Protein AF-T1B070-F1 (afdb_monomer_lite)

Sequence (199 aa):
AWLVRNHLGFSLTAQKQDISDPEVINTFARHVGDQAHLDYLYVLTCADVRATNPKLWNSWKASLFHDFYHRVRRALRRGLESPIDPEQLVSETREAARKLMLARGISSESIERVWRRFSDSYFLQHSPEEAAWHMRLLTDRDPSSDEPLVALDPRSVHGTTAVLIFTRVLQHGFGRTTAVLDQLGLNVVDARITPTGDG

Organism: NCBI:txid410659

InterPro domains:
  IPR010043 Bifunctional uridylyltransferase/uridylyl-removing enzyme [MF_00277] (1-199)
  IPR010043 Bifunctional uridylyltransferase/uridylyl-removing enzyme [PTHR47320] (1-199)
  IPR060737 Uridylyltransferase GlnD, helical domain [PF27446] (85-136)

Secondary structure (DSSP, 8-state):
-HHHHHTTHHHHHHHHS-TT-HHHHHHHHHHH-SHHHHHHHHHHHHHHHHHH-TTT--HHHHHHHHHHHHHHHHHHHH-TTS---HHHHHHHHHHHHHHHHHTTT--HHHHHHHHTTS-HHHHHHS-HHHHHHHHHHHHSS-TT--SPEEEEETT-GGG--EEEEE-S--TTHHHHHHHHHHHTT-----------TT-

Radius of gyration: 18.94 Å; chains: 1; bounding box: 44×38×50 Å

Structure (mmCIF, N/CA/C/O backbone):
data_AF-T1B070-F1
#
_entry.id   AF-T1B070-F1
#
loop_
_atom_site.group_PDB
_atom_site.id
_atom_site.type_symbol
_atom_site.label_atom_id
_atom_site.label_alt_id
_atom_site.label_comp_id
_atom_site.label_asym_id
_atom_site.label_entity_id
_atom_site.label_seq_id
_atom_site.pdbx_PDB_ins_code
_atom_site.Cartn_x
_atom_site.Cartn_y
_atom_site.Cartn_z
_atom_site.occupancy
_atom_site.B_iso_or_equiv
_atom_site.auth_seq_id
_atom_site.auth_comp_id
_atom_site.auth_asym_id
_atom_site.auth_atom_id
_atom_site.pdbx_PDB_model_num
ATOM 1 N N . ALA A 1 1 ? -16.944 3.055 28.159 1.00 83.12 1 ALA A N 1
ATOM 2 C CA . ALA A 1 1 ? -16.167 4.307 27.991 1.00 83.12 1 ALA A CA 1
ATOM 3 C C . ALA A 1 1 ? -15.014 4.183 26.985 1.00 83.12 1 ALA A C 1
ATOM 5 O O . ALA A 1 1 ? -14.774 5.141 26.263 1.00 83.12 1 ALA A O 1
ATOM 6 N N . TRP A 1 2 ? -14.314 3.039 26.905 1.00 95.31 2 TRP A N 1
ATOM 7 C CA . TRP A 1 2 ? -13.145 2.860 26.026 1.00 95.31 2 TRP A CA 1
ATOM 8 C C . TRP A 1 2 ? -13.435 3.134 24.540 1.00 95.31 2 TRP A C 1
ATOM 10 O O . TRP A 1 2 ? -12.730 3.921 23.921 1.00 95.31 2 TRP A O 1
ATOM 20 N N . LEU A 1 3 ? -14.519 2.571 23.993 1.00 93.31 3 LEU A N 1
ATOM 21 C CA . LEU A 1 3 ? -14.849 2.714 22.570 1.00 93.31 3 LEU A CA 1
ATOM 22 C C . LEU A 1 3 ? -15.046 4.179 22.145 1.00 93.31 3 LEU A C 1
ATOM 24 O O . LEU A 1 3 ? -14.470 4.616 21.158 1.00 93.31 3 LEU A O 1
ATOM 28 N N . VAL A 1 4 ? -15.784 4.963 22.937 1.00 93.44 4 VAL A N 1
ATOM 29 C CA . VAL A 1 4 ? -15.991 6.400 22.685 1.00 93.44 4 VAL A CA 1
ATOM 30 C C . VAL A 1 4 ? -14.675 7.171 22.762 1.00 93.44 4 VAL A C 1
ATOM 32 O O . VAL A 1 4 ? -14.447 8.073 21.969 1.00 93.44 4 VAL A O 1
ATOM 35 N N . ARG A 1 5 ? -13.768 6.817 23.677 1.00 94.06 5 ARG A N 1
ATOM 36 C CA . ARG A 1 5 ? -12.460 7.480 23.765 1.00 94.06 5 ARG A CA 1
ATOM 37 C C . ARG A 1 5 ? -11.597 7.225 22.525 1.00 94.06 5 ARG A C 1
ATOM 39 O O . ARG A 1 5 ? -10.882 8.125 22.104 1.00 94.06 5 ARG A O 1
ATOM 46 N N . ASN A 1 6 ? -11.689 6.030 21.944 1.00 94.88 6 ASN A N 1
ATOM 47 C CA . ASN A 1 6 ? -10.814 5.585 20.857 1.00 94.88 6 ASN A CA 1
ATOM 48 C C . ASN A 1 6 ? -11.485 5.581 19.472 1.00 94.88 6 ASN A C 1
ATOM 50 O O . ASN A 1 6 ? -10.871 5.123 18.514 1.00 94.88 6 ASN A O 1
ATOM 54 N N . HIS A 1 7 ? -12.712 6.099 19.333 1.00 93.38 7 HIS A N 1
ATOM 55 C CA . HIS A 1 7 ? -13.516 5.985 18.102 1.00 93.38 7 HIS A CA 1
ATOM 56 C C . HIS A 1 7 ? -12.854 6.566 16.837 1.00 93.38 7 HIS A C 1
ATOM 58 O O . HIS A 1 7 ? -13.158 6.115 15.735 1.00 93.38 7 HIS A O 1
ATOM 64 N N . LEU A 1 8 ? -11.928 7.522 16.985 1.00 94.31 8 LEU A N 1
ATOM 65 C CA . LEU A 1 8 ? -11.140 8.079 15.876 1.00 94.31 8 LEU A CA 1
ATOM 66 C C . LEU A 1 8 ? -9.822 7.340 15.623 1.00 94.31 8 LEU A C 1
ATOM 68 O O . LEU A 1 8 ? -9.211 7.535 14.578 1.00 94.31 8 LEU A O 1
ATOM 72 N N . GLY A 1 9 ? -9.360 6.512 16.562 1.00 95.81 9 GLY A N 1
ATOM 73 C CA . GLY A 1 9 ? -8.052 5.864 16.482 1.00 95.81 9 GLY A CA 1
ATOM 74 C C . GLY A 1 9 ? -7.919 5.016 15.222 1.00 95.81 9 GLY A C 1
ATOM 75 O O . GLY A 1 9 ? -6.942 5.145 14.495 1.00 95.81 9 GLY A O 1
ATOM 76 N N . PHE A 1 10 ? -8.944 4.217 14.910 1.00 96.94 10 PHE A N 1
ATOM 77 C CA . PHE A 1 10 ? -8.929 3.356 13.729 1.00 96.94 10 PHE A CA 1
ATOM 78 C C . PHE A 1 10 ? -8.843 4.157 12.422 1.00 96.94 10 PHE A C 1
ATOM 80 O O . PHE A 1 10 ? -7.974 3.897 11.593 1.00 96.94 10 PHE A O 1
ATOM 87 N N . SER A 1 11 ? -9.719 5.152 12.235 1.00 94.50 11 SER A N 1
ATOM 88 C CA . SER A 1 11 ? -9.758 5.943 11.000 1.00 94.50 11 SER A CA 1
ATOM 89 C C . SER A 1 11 ? -8.513 6.810 10.824 1.00 94.50 11 SER A C 1
ATOM 91 O O . SER A 1 11 ? -8.009 6.913 9.706 1.00 94.50 11 SER A O 1
ATOM 93 N N . LEU A 1 12 ? -7.997 7.401 11.908 1.00 94.88 12 LEU A N 1
ATOM 94 C CA . LEU A 1 12 ? -6.781 8.210 11.882 1.00 94.88 12 LEU A CA 1
ATOM 95 C C . LEU A 1 12 ? -5.555 7.368 11.543 1.00 94.88 12 LEU A C 1
ATOM 97 O O . LEU A 1 12 ? -4.793 7.769 10.667 1.00 94.88 12 LEU A O 1
ATOM 101 N N . THR A 1 13 ? -5.374 6.211 12.185 1.00 96.81 13 THR A N 1
ATOM 102 C CA . THR A 1 13 ? -4.244 5.324 11.879 1.00 96.81 13 THR A CA 1
ATOM 103 C C . THR A 1 13 ? -4.326 4.821 10.444 1.00 96.81 13 THR A C 1
ATOM 105 O O . THR A 1 13 ? -3.357 4.970 9.707 1.00 96.81 13 THR A O 1
ATOM 108 N N . ALA A 1 14 ? -5.491 4.326 10.009 1.00 94.62 14 ALA A N 1
ATOM 109 C CA . ALA A 1 14 ? -5.650 3.785 8.662 1.00 94.62 14 ALA A CA 1
ATOM 110 C C . ALA A 1 14 ? -5.365 4.811 7.551 1.00 94.62 14 ALA A C 1
ATOM 112 O O . ALA A 1 14 ? -4.887 4.438 6.489 1.00 94.62 14 ALA A O 1
ATOM 113 N N . GLN A 1 15 ? -5.676 6.093 7.777 1.00 91.88 15 GLN A N 1
ATOM 114 C CA . GLN A 1 15 ? -5.548 7.141 6.755 1.00 91.88 15 GLN A CA 1
ATOM 115 C C . GLN A 1 15 ? -4.236 7.925 6.813 1.00 91.88 15 GLN A C 1
ATOM 117 O O . GLN A 1 15 ? -3.858 8.527 5.812 1.00 91.88 15 GLN A O 1
ATOM 122 N N . LYS A 1 16 ? -3.584 8.004 7.978 1.00 92.94 16 LYS A N 1
ATOM 123 C CA . LYS A 1 16 ? -2.408 8.870 8.180 1.00 92.94 16 LYS A CA 1
ATOM 124 C C . LYS A 1 16 ? -1.100 8.114 8.377 1.00 92.94 16 LYS A C 1
ATOM 126 O O . LYS A 1 16 ? -0.060 8.760 8.453 1.00 92.94 16 LYS A O 1
ATOM 131 N N . GLN A 1 17 ? -1.142 6.793 8.511 1.00 93.88 17 GLN A N 1
ATOM 132 C CA . GLN A 1 17 ? 0.043 5.962 8.706 1.00 93.88 17 GLN A CA 1
ATOM 133 C C . GLN A 1 17 ? 0.131 4.895 7.620 1.00 93.88 17 GLN A C 1
ATOM 135 O O . GLN A 1 17 ? -0.867 4.552 6.985 1.00 93.88 17 GLN A O 1
ATOM 140 N N . ASP A 1 18 ? 1.332 4.358 7.418 1.00 90.88 18 ASP A N 1
ATOM 141 C CA . ASP A 1 18 ? 1.527 3.244 6.502 1.00 90.88 18 ASP A CA 1
ATOM 142 C C . ASP A 1 18 ? 0.987 1.957 7.137 1.00 90.88 18 ASP A C 1
ATOM 144 O O . ASP A 1 18 ? 1.639 1.322 7.962 1.00 90.88 18 ASP A O 1
ATOM 148 N N . ILE A 1 19 ? -0.218 1.546 6.739 1.00 92.62 19 ILE A N 1
ATOM 149 C CA . ILE A 1 19 ? -0.841 0.303 7.220 1.00 92.62 19 ILE A CA 1
ATOM 150 C C . ILE A 1 19 ? -0.127 -0.962 6.729 1.00 92.62 19 ILE A C 1
ATOM 152 O O . ILE A 1 19 ? -0.565 -2.073 7.039 1.00 92.62 19 ILE A O 1
ATOM 156 N N . SER A 1 20 ? 0.933 -0.813 5.932 1.00 89.44 20 SER A N 1
ATOM 157 C CA . SER A 1 20 ? 1.822 -1.905 5.563 1.00 89.44 20 SER A CA 1
ATOM 158 C C . SER A 1 20 ? 3.000 -2.112 6.498 1.00 89.44 20 SER A C 1
ATOM 160 O O . SER A 1 20 ? 3.543 -3.216 6.531 1.00 89.44 20 SER A O 1
ATOM 162 N N . ASP A 1 21 ? 3.302 -1.117 7.327 1.00 91.75 21 ASP A N 1
ATOM 163 C CA . ASP A 1 21 ? 4.361 -1.187 8.317 1.00 91.75 21 ASP A CA 1
ATOM 164 C C . ASP A 1 21 ? 3.971 -2.135 9.473 1.00 91.75 21 ASP A C 1
ATOM 166 O O . ASP A 1 21 ? 2.982 -1.894 10.186 1.00 91.75 21 ASP A O 1
ATOM 170 N N . PRO A 1 22 ? 4.740 -3.220 9.700 1.00 92.25 22 PRO A N 1
ATOM 171 C CA . PRO A 1 22 ? 4.552 -4.108 10.841 1.00 92.25 22 PRO A CA 1
ATOM 172 C C . PRO A 1 22 ? 4.522 -3.376 12.188 1.00 92.25 22 PRO A C 1
ATOM 174 O O . PRO A 1 22 ? 3.769 -3.777 13.078 1.00 92.25 22 PRO A O 1
ATOM 177 N N . GLU A 1 23 ? 5.299 -2.306 12.362 1.00 93.19 23 GLU A N 1
ATOM 178 C CA . GLU A 1 23 ? 5.349 -1.531 13.602 1.00 93.19 23 GLU A CA 1
ATOM 179 C C . GLU A 1 23 ? 4.040 -0.776 13.855 1.00 93.19 23 GLU A C 1
ATOM 181 O O . GLU A 1 23 ? 3.511 -0.830 14.971 1.00 93.19 23 GLU A O 1
ATOM 186 N N . VAL A 1 24 ? 3.469 -0.147 12.823 1.00 95.62 24 VAL A N 1
ATOM 187 C CA . VAL A 1 24 ? 2.152 0.512 12.887 1.00 95.62 24 VAL A CA 1
ATOM 188 C C . VAL A 1 24 ? 1.075 -0.497 13.280 1.00 95.62 24 VAL A C 1
ATOM 190 O O . VAL A 1 24 ? 0.295 -0.257 14.208 1.00 95.62 24 VAL A O 1
ATOM 193 N N . ILE A 1 25 ? 1.066 -1.663 12.626 1.00 96.19 25 ILE A N 1
ATOM 194 C CA . ILE A 1 25 ? 0.099 -2.735 12.894 1.00 96.19 25 ILE A CA 1
ATOM 195 C C . ILE A 1 25 ? 0.243 -3.245 14.332 1.00 96.19 25 ILE A C 1
ATOM 197 O O . ILE A 1 25 ? -0.754 -3.349 15.048 1.00 96.19 25 ILE A O 1
ATOM 201 N N . ASN A 1 26 ? 1.467 -3.544 14.774 1.00 94.88 26 ASN A N 1
ATOM 202 C CA . ASN A 1 26 ? 1.737 -4.058 16.118 1.00 94.88 26 ASN A CA 1
ATOM 203 C C . ASN A 1 26 ? 1.388 -3.020 17.194 1.00 94.88 26 ASN A C 1
ATOM 205 O O . ASN A 1 26 ? 0.788 -3.362 18.212 1.00 94.88 26 ASN A O 1
ATOM 209 N N . THR A 1 27 ? 1.719 -1.747 16.973 1.00 95.94 27 THR A N 1
ATOM 210 C CA . THR A 1 27 ? 1.405 -0.651 17.901 1.00 95.94 27 THR A CA 1
ATOM 211 C C . THR A 1 27 ? -0.100 -0.485 18.058 1.00 95.94 27 THR A C 1
ATOM 213 O O . THR A 1 27 ? -0.600 -0.408 19.182 1.00 95.94 27 THR A O 1
ATOM 216 N N . PHE A 1 28 ? -0.841 -0.507 16.950 1.00 97.44 28 PHE A N 1
ATOM 217 C CA . PHE A 1 28 ? -2.295 -0.441 16.998 1.00 97.44 28 PHE A CA 1
ATOM 218 C C . PHE A 1 28 ? -2.907 -1.695 17.637 1.00 97.44 28 PHE A C 1
ATOM 220 O O . PHE A 1 28 ? -3.807 -1.580 18.465 1.00 97.44 28 PHE A O 1
ATOM 227 N N . ALA A 1 29 ? -2.385 -2.888 17.334 1.00 96.56 29 ALA A N 1
ATOM 228 C CA . ALA A 1 29 ? -2.823 -4.132 17.967 1.00 96.56 29 ALA A CA 1
ATOM 229 C C . ALA A 1 29 ? -2.648 -4.085 19.493 1.00 96.56 29 ALA A C 1
ATOM 231 O O . ALA A 1 29 ? -3.582 -4.418 20.217 1.00 96.56 29 ALA A O 1
ATOM 232 N N . ARG A 1 30 ? -1.502 -3.598 19.996 1.00 95.50 30 ARG A N 1
ATOM 233 C CA . ARG A 1 30 ? -1.276 -3.400 21.441 1.00 95.50 30 ARG A CA 1
ATOM 234 C C . ARG A 1 30 ? -2.225 -2.367 22.040 1.00 95.50 30 ARG A C 1
ATOM 236 O O . ARG A 1 30 ? -2.711 -2.565 23.147 1.00 95.50 30 ARG A O 1
ATOM 243 N N . HIS A 1 31 ? -2.488 -1.276 21.321 1.00 95.81 31 HIS A N 1
ATOM 244 C CA . HIS A 1 31 ? -3.414 -0.238 21.771 1.00 95.81 31 HIS A CA 1
ATOM 245 C C . HIS A 1 31 ? -4.845 -0.771 21.932 1.00 95.81 31 HIS A C 1
ATOM 247 O O . HIS A 1 31 ? -5.516 -0.447 22.911 1.00 95.81 31 HIS A O 1
ATOM 253 N N . VAL A 1 32 ? -5.303 -1.589 20.981 1.00 96.50 32 VAL A N 1
ATOM 254 C CA . VAL A 1 32 ? -6.647 -2.182 20.985 1.00 96.50 32 VAL A CA 1
ATOM 255 C C . VAL A 1 32 ? -6.753 -3.373 21.943 1.00 96.50 32 VAL A C 1
ATOM 257 O O . VAL A 1 32 ? -7.803 -3.585 22.544 1.00 96.50 32 VAL A O 1
ATOM 260 N N . GLY A 1 33 ? -5.670 -4.128 22.126 1.00 94.94 33 GLY A N 1
ATOM 261 C CA . GLY A 1 33 ? -5.539 -5.197 23.116 1.00 94.94 33 GLY A CA 1
ATOM 262 C C . GLY A 1 33 ? -6.162 -6.530 22.696 1.00 94.94 33 GLY A C 1
ATOM 263 O O . GLY A 1 33 ? -5.504 -7.563 22.790 1.00 94.94 33 GLY A O 1
ATOM 264 N N . ASP A 1 34 ? -7.404 -6.528 22.207 1.00 95.38 34 ASP A N 1
ATOM 265 C CA . ASP A 1 34 ? -8.126 -7.755 21.852 1.00 95.38 34 ASP A CA 1
ATOM 266 C C . ASP A 1 34 ? -9.021 -7.620 20.610 1.00 95.38 34 ASP A C 1
ATOM 268 O O . ASP A 1 34 ? -9.273 -6.533 20.083 1.00 95.38 34 ASP A O 1
ATOM 272 N N . GLN A 1 35 ? -9.493 -8.767 20.110 1.00 96.69 35 GLN A N 1
ATOM 273 C CA . GLN A 1 35 ? -10.300 -8.814 18.892 1.00 96.69 35 GLN A CA 1
ATOM 274 C C . GLN A 1 35 ? -11.674 -8.150 19.072 1.00 96.69 35 GLN A C 1
ATOM 276 O O . GLN A 1 35 ? -12.169 -7.547 18.125 1.00 96.69 35 GLN A O 1
ATOM 281 N N . ALA A 1 36 ? -12.281 -8.203 20.261 1.00 97.38 36 ALA A N 1
ATOM 282 C CA . ALA A 1 36 ? -13.602 -7.615 20.477 1.00 97.38 36 ALA A CA 1
ATOM 283 C C . ALA A 1 36 ? -13.547 -6.084 20.369 1.00 97.38 36 ALA A C 1
ATOM 285 O O . ALA A 1 36 ? -14.383 -5.474 19.701 1.00 97.38 36 ALA A O 1
ATOM 286 N N . HIS A 1 37 ? -12.526 -5.456 20.957 1.00 97.62 37 HIS A N 1
ATOM 287 C CA . HIS A 1 37 ? -12.291 -4.022 20.803 1.00 97.62 37 HIS A CA 1
ATOM 288 C C . HIS A 1 37 ? -12.000 -3.630 19.348 1.00 97.62 37 HIS A C 1
ATOM 290 O O . HIS A 1 37 ? -12.494 -2.593 18.895 1.00 97.62 37 HIS A O 1
ATOM 296 N N . LEU A 1 38 ? -11.254 -4.455 18.603 1.00 98.19 38 LEU A N 1
ATOM 297 C CA . LEU A 1 38 ? -10.993 -4.229 17.178 1.00 98.19 38 LEU A CA 1
ATOM 298 C C . LEU A 1 38 ? -12.285 -4.280 16.354 1.00 98.19 38 LEU A C 1
ATOM 300 O O . LEU A 1 38 ? -12.537 -3.375 15.557 1.00 98.19 38 LEU A O 1
ATOM 304 N N . ASP A 1 39 ? -13.103 -5.313 16.565 1.00 98.12 39 ASP A N 1
ATOM 305 C CA . ASP A 1 39 ? -14.372 -5.523 15.865 1.00 98.12 39 ASP A CA 1
ATOM 306 C C . ASP A 1 39 ? -15.323 -4.339 16.112 1.00 98.12 39 ASP A C 1
ATOM 308 O O . ASP A 1 39 ? -15.901 -3.788 15.170 1.00 98.12 39 ASP A O 1
ATOM 312 N N . TYR A 1 40 ? -15.428 -3.875 17.364 1.00 97.69 40 TYR A N 1
ATOM 313 C CA . TYR A 1 40 ? -16.255 -2.718 17.706 1.00 97.69 40 TYR A CA 1
ATOM 314 C C . TYR A 1 40 ? -15.742 -1.408 17.113 1.00 97.69 40 TYR A C 1
ATOM 316 O O . TYR A 1 40 ? -16.553 -0.626 16.613 1.00 97.69 40 TYR A O 1
ATOM 324 N N . LEU A 1 41 ? -14.429 -1.152 17.139 1.00 97.38 41 LEU A N 1
ATOM 325 C CA . LEU A 1 41 ? -13.865 0.045 16.510 1.00 97.38 41 LEU A CA 1
ATOM 326 C C . LEU A 1 41 ? -14.121 0.053 15.008 1.00 97.38 41 LEU A C 1
ATOM 328 O O . LEU A 1 41 ? -14.583 1.060 14.482 1.00 97.38 41 LEU A O 1
ATOM 332 N N . TYR A 1 42 ? -13.886 -1.069 14.331 1.00 97.62 42 TYR A N 1
ATOM 333 C CA . TYR A 1 42 ? -14.078 -1.173 12.889 1.00 97.62 42 TYR A CA 1
ATOM 334 C C . TYR A 1 42 ? -15.530 -0.900 12.474 1.00 97.62 42 TYR A C 1
ATOM 336 O O . TYR A 1 42 ? -15.779 -0.082 11.583 1.00 97.62 42 TYR A O 1
ATOM 344 N N . VAL A 1 43 ? -16.501 -1.531 13.146 1.00 96.94 43 VAL A N 1
ATOM 345 C CA . VAL A 1 43 ? -17.927 -1.331 12.844 1.00 96.94 43 VAL A CA 1
ATOM 346 C C . VAL A 1 43 ? -18.363 0.098 13.165 1.00 96.94 43 VAL A C 1
ATOM 348 O O . VAL A 1 43 ? -19.041 0.720 12.344 1.00 96.94 43 VAL A O 1
ATOM 351 N N . LEU A 1 44 ? -17.944 0.645 14.313 1.00 96.31 44 LEU A N 1
ATOM 352 C CA . LEU A 1 44 ? -18.250 2.026 14.690 1.00 96.31 44 LEU A CA 1
ATOM 353 C C . LEU A 1 44 ? -17.684 3.019 13.674 1.00 96.31 44 LEU A C 1
ATOM 355 O O . LEU A 1 44 ? -18.406 3.905 13.230 1.00 96.31 44 LEU A O 1
ATOM 359 N N . THR A 1 45 ? -16.426 2.854 13.262 1.00 95.19 45 THR A N 1
ATOM 360 C CA . THR A 1 45 ? -15.792 3.709 12.253 1.00 95.19 45 THR A CA 1
ATOM 361 C C . THR A 1 45 ? -16.523 3.638 10.913 1.00 95.19 45 THR A C 1
ATOM 363 O O . THR A 1 45 ? -16.776 4.673 10.298 1.00 95.19 45 THR A O 1
ATOM 366 N N . CYS A 1 46 ? -16.911 2.442 10.458 1.00 94.50 46 CYS A N 1
ATOM 367 C CA . CYS A 1 46 ? -17.699 2.298 9.232 1.00 94.50 46 CYS A CA 1
ATOM 368 C C . CYS A 1 46 ? -19.054 3.013 9.335 1.00 94.50 46 CYS A C 1
ATOM 370 O O . CYS A 1 46 ? -19.473 3.674 8.384 1.00 94.50 46 CYS A O 1
ATOM 372 N N . ALA A 1 47 ? -19.743 2.888 10.472 1.00 94.06 47 ALA A N 1
ATOM 373 C CA . ALA A 1 47 ? -21.022 3.552 10.703 1.00 94.06 47 ALA A CA 1
ATOM 374 C C . ALA A 1 47 ? -20.872 5.082 10.741 1.00 94.06 47 ALA A C 1
ATOM 376 O O . ALA A 1 47 ? -21.621 5.781 10.063 1.00 94.06 47 ALA A O 1
ATOM 377 N N . ASP A 1 48 ? -19.874 5.589 11.466 1.00 93.19 48 ASP A N 1
ATOM 378 C CA . ASP A 1 48 ? -19.594 7.018 11.627 1.00 93.19 48 ASP A CA 1
ATOM 379 C C . ASP A 1 48 ? -19.256 7.698 10.292 1.00 93.19 48 ASP A C 1
ATOM 381 O O . ASP A 1 48 ? -19.890 8.683 9.908 1.00 93.19 48 ASP A O 1
ATOM 385 N N . VAL A 1 49 ? -18.339 7.124 9.505 1.00 91.00 49 VAL A N 1
ATOM 386 C CA . VAL A 1 49 ? -17.957 7.687 8.195 1.00 91.00 49 VAL A CA 1
ATOM 387 C C . VAL A 1 49 ? -19.136 7.686 7.216 1.00 91.00 49 VAL A C 1
ATOM 389 O O . VAL A 1 49 ? -19.296 8.628 6.439 1.00 91.00 49 VAL A O 1
ATOM 392 N N . ARG A 1 50 ? -19.993 6.657 7.255 1.00 90.12 50 ARG A N 1
ATOM 393 C CA . ARG A 1 50 ? -21.194 6.588 6.405 1.00 90.12 50 ARG A CA 1
ATOM 394 C C . ARG A 1 50 ? -22.280 7.571 6.840 1.00 90.12 50 ARG A C 1
ATOM 396 O O . ARG A 1 50 ? -22.983 8.092 5.977 1.00 90.12 50 ARG A O 1
ATOM 403 N N . ALA A 1 51 ? -22.426 7.809 8.142 1.00 90.06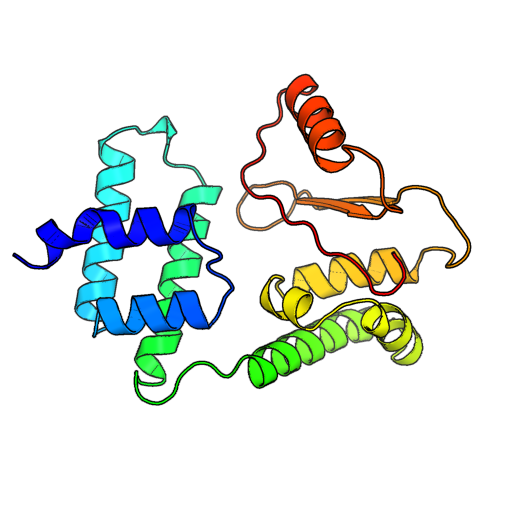 51 ALA A N 1
ATOM 404 C CA . ALA A 1 51 ? -23.445 8.695 8.699 1.00 90.06 51 ALA A CA 1
ATOM 405 C C . ALA A 1 51 ? -23.078 10.182 8.575 1.00 90.06 51 ALA A C 1
ATOM 407 O O . ALA A 1 51 ? -23.958 11.010 8.356 1.00 90.06 51 ALA A O 1
ATOM 408 N N . THR A 1 52 ? -21.795 10.529 8.695 1.00 88.12 52 THR A N 1
ATOM 409 C CA . THR A 1 52 ? -21.335 11.929 8.709 1.00 88.12 52 THR A CA 1
ATOM 410 C C . THR A 1 52 ? -21.282 12.559 7.320 1.00 88.12 52 THR A C 1
ATOM 412 O O . THR A 1 52 ? -21.669 13.715 7.155 1.00 88.12 52 THR A O 1
ATOM 415 N N . ASN A 1 53 ? -20.827 11.828 6.300 1.00 78.88 53 ASN A N 1
ATOM 416 C CA . ASN A 1 53 ? -20.852 12.309 4.921 1.00 78.88 53 ASN A CA 1
ATOM 417 C C . ASN A 1 53 ? -20.836 11.131 3.930 1.00 78.88 53 ASN A C 1
ATOM 419 O O . ASN A 1 53 ? -19.775 10.549 3.685 1.00 78.88 53 ASN A O 1
ATOM 423 N N . PRO A 1 54 ? -21.968 10.823 3.271 1.00 71.94 54 PRO A N 1
ATOM 424 C CA . PRO A 1 54 ? -22.059 9.719 2.318 1.00 71.94 54 PRO A CA 1
ATOM 425 C C . PRO A 1 54 ? -21.061 9.804 1.157 1.00 71.94 54 PRO A C 1
ATOM 427 O O . PRO A 1 54 ? -20.686 8.774 0.608 1.00 71.94 54 PRO A O 1
ATOM 430 N N . LYS A 1 55 ? -20.591 11.010 0.796 1.00 77.75 55 LYS A N 1
ATOM 431 C CA . LYS A 1 55 ? -19.575 11.200 -0.255 1.00 77.75 55 LYS A CA 1
ATOM 432 C C . LYS A 1 55 ? -18.169 10.800 0.195 1.00 77.75 55 LYS A C 1
ATOM 434 O O . LYS A 1 55 ? -17.305 10.581 -0.650 1.00 77.75 55 LYS A O 1
ATOM 439 N N . LEU A 1 56 ? -17.910 10.727 1.505 1.00 77.88 56 LEU A N 1
ATOM 440 C CA . LEU A 1 56 ? -16.618 10.272 2.020 1.00 77.88 56 LEU A CA 1
ATOM 441 C C . LEU A 1 56 ? -16.468 8.759 1.890 1.00 77.88 56 LEU A C 1
ATOM 443 O O . LEU A 1 56 ? -15.347 8.300 1.666 1.00 77.88 56 LEU A O 1
ATOM 447 N N . TRP A 1 57 ? -17.555 7.998 2.010 1.00 85.06 57 TRP A N 1
ATOM 448 C CA . TRP A 1 57 ? -17.523 6.547 1.871 1.00 85.06 57 TRP A CA 1
ATOM 449 C C . TRP A 1 57 ? -17.456 6.139 0.394 1.00 85.06 57 TRP A C 1
ATOM 451 O O . TRP A 1 57 ? -18.395 6.350 -0.368 1.00 85.06 57 TRP A O 1
ATOM 461 N N . ASN A 1 58 ? -16.343 5.530 -0.012 1.00 85.44 58 ASN A N 1
ATOM 462 C CA . ASN A 1 58 ? -16.134 4.997 -1.357 1.00 85.44 58 ASN A CA 1
ATOM 463 C C . ASN A 1 58 ? -15.444 3.624 -1.289 1.00 85.44 58 ASN A C 1
ATOM 465 O O . ASN A 1 58 ? -15.049 3.182 -0.207 1.00 85.44 58 ASN A O 1
ATOM 469 N N . SER A 1 59 ? -15.321 2.941 -2.432 1.00 84.25 59 SER A N 1
ATOM 470 C CA . SER A 1 59 ? -14.732 1.596 -2.499 1.00 84.25 59 SER A CA 1
ATOM 471 C C . SER A 1 59 ? -13.303 1.563 -1.955 1.00 84.25 59 SER A C 1
ATOM 473 O O . SER A 1 59 ? -12.969 0.667 -1.190 1.00 84.25 59 SER A O 1
ATOM 475 N N . TRP A 1 60 ? -12.504 2.593 -2.245 1.00 86.31 60 TRP A N 1
ATOM 476 C CA . TRP A 1 60 ? -11.149 2.720 -1.715 1.00 86.31 60 TRP A CA 1
ATOM 477 C C . TRP A 1 60 ? -11.119 2.802 -0.181 1.00 86.31 60 TRP A C 1
ATOM 479 O O . TRP A 1 60 ? -10.396 2.033 0.445 1.00 86.31 60 TRP A O 1
ATOM 489 N N . LYS A 1 61 ? -11.929 3.663 0.459 1.00 89.88 61 LYS A N 1
ATOM 490 C CA . LYS A 1 61 ? -11.965 3.755 1.935 1.00 89.88 61 LYS A CA 1
ATOM 491 C C . LYS A 1 61 ? -12.459 2.471 2.583 1.00 89.88 61 LYS A C 1
ATOM 493 O O . LYS A 1 61 ? -11.897 2.052 3.593 1.00 89.88 61 LYS A O 1
ATOM 498 N N . ALA A 1 62 ? -13.504 1.864 2.017 1.00 89.75 62 ALA A N 1
ATOM 499 C CA . ALA A 1 62 ? -14.034 0.597 2.513 1.00 89.75 62 ALA A CA 1
ATOM 500 C C . ALA A 1 62 ? -12.924 -0.455 2.593 1.00 89.75 62 ALA A C 1
ATOM 502 O O . ALA A 1 62 ? -12.796 -1.180 3.579 1.00 89.75 62 ALA A O 1
ATOM 503 N N . SER A 1 63 ? -12.080 -0.458 1.576 1.00 89.12 63 SER A N 1
ATOM 504 C CA . SER A 1 63 ? -10.971 -1.372 1.440 1.00 89.12 63 SER A CA 1
ATOM 505 C C . SER A 1 63 ? -9.759 -1.048 2.284 1.00 89.12 63 SER A C 1
ATOM 507 O O . SER A 1 63 ? -9.246 -1.940 2.943 1.00 89.12 63 SER A O 1
ATOM 509 N N . LEU A 1 64 ? -9.368 0.221 2.367 1.00 91.69 64 LEU A N 1
ATOM 510 C CA . LEU A 1 64 ? -8.336 0.673 3.293 1.00 91.69 64 LEU A CA 1
ATOM 511 C C . LEU A 1 64 ? -8.654 0.221 4.726 1.00 91.69 64 LEU A C 1
ATOM 513 O O . LEU A 1 64 ? -7.805 -0.324 5.429 1.00 91.69 64 LEU A O 1
ATOM 517 N N . PHE A 1 65 ? -9.906 0.410 5.153 1.00 95.19 65 PHE A N 1
ATOM 518 C CA . PHE A 1 65 ? -10.345 0.003 6.485 1.00 95.19 65 PHE A CA 1
ATOM 519 C C . PHE A 1 65 ? -10.403 -1.515 6.631 1.00 95.19 65 PHE A C 1
ATOM 521 O O . PHE A 1 65 ? -9.990 -2.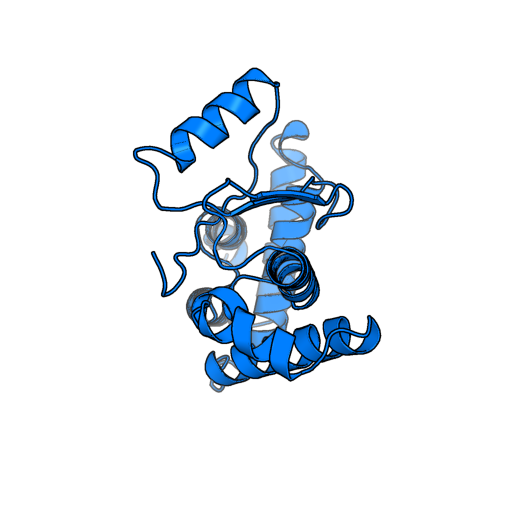042 7.659 1.00 95.19 65 PHE A O 1
ATOM 528 N N . HIS A 1 66 ? -10.911 -2.222 5.623 1.00 94.50 66 HIS A N 1
ATOM 529 C CA . HIS A 1 66 ? -10.949 -3.681 5.617 1.00 94.50 66 HIS A CA 1
ATOM 530 C C . HIS A 1 66 ? -9.540 -4.285 5.730 1.00 94.50 66 HIS A C 1
ATOM 532 O O . HIS A 1 66 ? -9.302 -5.151 6.574 1.00 94.50 66 HIS A O 1
ATOM 538 N N . ASP A 1 67 ? -8.588 -3.789 4.945 1.00 92.62 67 ASP A N 1
ATOM 539 C CA . ASP A 1 67 ? -7.212 -4.279 4.927 1.00 92.62 67 ASP A CA 1
ATOM 540 C C . ASP A 1 67 ? -6.509 -4.002 6.251 1.00 92.62 67 ASP A C 1
ATOM 542 O O . ASP A 1 67 ? -5.886 -4.903 6.820 1.00 92.62 67 ASP A O 1
ATOM 546 N N . PHE A 1 68 ? -6.665 -2.792 6.794 1.00 96.62 68 PHE A N 1
ATOM 547 C CA . PHE A 1 68 ? -6.114 -2.465 8.104 1.00 96.62 68 PHE A CA 1
ATOM 548 C C . PHE A 1 68 ? -6.698 -3.363 9.204 1.00 96.62 68 PHE A C 1
ATOM 550 O O . PHE A 1 68 ? -5.948 -3.943 9.992 1.00 96.62 68 PHE A O 1
ATOM 557 N N . TYR A 1 69 ? -8.019 -3.567 9.207 1.00 97.69 69 TYR A N 1
ATOM 558 C CA . TYR A 1 69 ? -8.689 -4.467 10.145 1.00 97.69 69 TYR A CA 1
ATOM 559 C C . TYR A 1 69 ? -8.109 -5.888 10.093 1.00 97.69 69 TYR A C 1
ATOM 561 O O . TYR A 1 69 ? -7.754 -6.447 11.133 1.00 97.69 69 TYR A O 1
ATOM 569 N N . HIS A 1 70 ? -7.951 -6.480 8.905 1.00 95.81 70 HIS A N 1
ATOM 570 C CA . HIS A 1 70 ? -7.438 -7.852 8.793 1.00 95.81 70 HIS A CA 1
ATOM 571 C C . HIS A 1 70 ? -5.968 -7.982 9.171 1.00 95.81 70 HIS A C 1
ATOM 573 O O . HIS A 1 70 ? -5.587 -8.995 9.766 1.00 95.81 70 HIS A O 1
ATOM 579 N N . ARG A 1 71 ? -5.148 -6.967 8.879 1.00 94.81 71 ARG A N 1
ATOM 580 C CA . ARG A 1 71 ? -3.740 -6.924 9.301 1.00 94.81 71 ARG A CA 1
ATOM 581 C C . ARG A 1 71 ? -3.627 -6.905 10.826 1.00 94.81 71 ARG A C 1
ATOM 583 O O . ARG A 1 71 ? -2.941 -7.757 11.393 1.00 94.81 71 ARG A O 1
ATOM 590 N N . VAL A 1 72 ? -4.376 -6.028 11.497 1.00 96.81 72 VAL A N 1
ATOM 591 C CA . VAL A 1 72 ? -4.409 -5.960 12.970 1.00 96.81 72 VAL A CA 1
ATOM 592 C C . VAL A 1 72 ? -4.989 -7.245 13.562 1.00 96.81 72 VAL A C 1
ATOM 594 O O . VAL A 1 72 ? -4.433 -7.798 14.508 1.00 96.81 72 VAL A O 1
ATOM 597 N N . ARG A 1 73 ? -6.053 -7.799 12.972 1.00 96.69 73 ARG A N 1
ATOM 598 C CA . ARG A 1 73 ? -6.639 -9.073 13.415 1.00 96.69 73 ARG A CA 1
ATOM 599 C C . ARG A 1 73 ? -5.648 -10.232 13.303 1.00 96.69 73 ARG A C 1
ATOM 601 O O . ARG A 1 73 ? -5.609 -11.086 14.187 1.00 96.69 73 ARG A O 1
ATOM 608 N N . ARG A 1 74 ? -4.836 -10.289 12.238 1.00 92.81 74 ARG A N 1
ATOM 609 C CA . ARG A 1 74 ? -3.756 -11.285 12.101 1.00 92.81 74 ARG A CA 1
ATOM 610 C C . ARG A 1 74 ? -2.708 -11.106 13.201 1.00 92.81 74 ARG A C 1
ATOM 612 O O . ARG A 1 74 ? -2.315 -12.113 13.782 1.00 92.81 74 ARG A O 1
ATOM 619 N N . ALA A 1 75 ? -2.317 -9.870 13.515 1.00 93.19 75 ALA A N 1
ATOM 620 C CA . ALA A 1 75 ? -1.381 -9.577 14.604 1.00 93.19 75 ALA A CA 1
ATOM 621 C C . ALA A 1 75 ? -1.927 -10.027 15.971 1.00 93.19 75 ALA A C 1
ATOM 623 O O . ALA A 1 75 ? -1.257 -10.761 16.691 1.00 93.19 75 ALA A O 1
ATOM 624 N N . LEU A 1 76 ? -3.183 -9.694 16.287 1.00 93.88 76 LEU A N 1
ATOM 625 C CA . LEU A 1 76 ? -3.838 -10.118 17.530 1.00 93.88 76 LEU A CA 1
ATOM 626 C C . LEU A 1 76 ? -3.901 -11.645 17.668 1.00 93.88 76 LEU A C 1
ATOM 628 O O . LEU A 1 76 ? -3.638 -12.170 18.745 1.00 93.88 76 LEU A O 1
ATOM 632 N N . ARG A 1 77 ? -4.198 -12.371 16.580 1.00 91.19 77 ARG A N 1
ATOM 633 C CA . ARG A 1 77 ? -4.212 -13.847 16.581 1.00 91.19 77 ARG A CA 1
ATOM 634 C C . ARG A 1 77 ? -2.832 -14.472 16.770 1.00 91.19 77 ARG A C 1
ATOM 636 O O . ARG A 1 77 ? -2.747 -15.543 17.358 1.00 91.19 77 ARG A O 1
ATOM 643 N N . ARG A 1 78 ? -1.775 -13.838 16.251 1.00 87.44 78 ARG A N 1
ATOM 644 C CA . ARG A 1 78 ? -0.382 -14.267 16.472 1.00 87.44 78 ARG A CA 1
ATOM 645 C C . ARG A 1 78 ? 0.025 -14.094 17.942 1.00 87.44 78 ARG A C 1
ATOM 647 O O . ARG A 1 78 ? 0.857 -14.847 18.433 1.00 87.44 78 ARG A O 1
ATOM 654 N N . GLY A 1 79 ? -0.619 -13.156 18.635 1.00 86.69 79 GLY A N 1
ATOM 655 C CA . GLY A 1 79 ? -0.364 -12.804 20.025 1.00 86.69 79 GLY A CA 1
ATOM 656 C C . GLY A 1 79 ? 0.523 -11.566 20.123 1.00 86.69 79 GLY A C 1
ATOM 657 O O . GLY A 1 79 ? 1.479 -11.412 19.369 1.00 86.69 79 GLY A O 1
ATOM 658 N N . LEU A 1 80 ? 0.216 -10.682 21.075 1.00 84.81 80 LEU A N 1
ATOM 659 C CA . LEU A 1 80 ? 0.905 -9.393 21.239 1.00 84.81 80 LEU A CA 1
ATOM 660 C C . LEU A 1 80 ? 2.389 -9.526 21.628 1.00 84.81 80 LEU A C 1
ATOM 662 O O . LEU A 1 80 ? 3.167 -8.608 21.375 1.00 84.81 80 LEU A O 1
ATOM 666 N N . GLU A 1 81 ? 2.767 -10.675 22.191 1.00 83.56 81 GLU A N 1
ATOM 667 C CA . GLU A 1 81 ? 4.143 -11.039 22.558 1.00 83.56 81 GLU A CA 1
ATOM 668 C C . GLU A 1 81 ? 4.966 -11.560 21.364 1.00 83.56 81 GLU A C 1
ATOM 670 O O . GLU A 1 81 ? 6.185 -11.677 21.450 1.00 83.56 81 GLU A O 1
ATOM 675 N N . SER A 1 82 ? 4.319 -11.884 20.238 1.00 82.88 82 SER A N 1
ATOM 676 C CA . SER A 1 82 ? 4.977 -12.345 19.011 1.00 82.88 82 SER A CA 1
ATOM 677 C C . SER A 1 82 ? 4.733 -11.329 17.893 1.00 82.88 82 SER A C 1
ATOM 679 O O . SER A 1 82 ? 3.823 -11.510 17.076 1.00 82.88 82 SER A O 1
ATOM 681 N N . PRO A 1 83 ? 5.510 -10.229 17.857 1.00 77.38 83 PRO A N 1
ATOM 682 C CA . PRO A 1 83 ? 5.344 -9.210 16.836 1.00 77.38 83 PRO A CA 1
ATOM 683 C C . PRO A 1 83 ? 5.560 -9.793 15.439 1.00 77.38 83 PRO A C 1
ATOM 685 O O . PRO A 1 83 ? 6.266 -10.783 15.237 1.00 77.38 83 PRO A O 1
ATOM 688 N N . ILE A 1 84 ? 4.922 -9.158 14.459 1.00 82.38 84 ILE A N 1
ATOM 689 C CA . ILE A 1 84 ? 5.155 -9.454 13.048 1.00 82.38 84 ILE A CA 1
ATOM 690 C C . ILE A 1 84 ? 6.640 -9.244 12.727 1.00 82.38 84 ILE A C 1
ATOM 692 O O . ILE A 1 84 ? 7.142 -8.135 12.885 1.00 82.38 84 ILE A O 1
ATOM 696 N N . ASP A 1 85 ? 7.295 -10.304 12.256 1.00 87.12 85 ASP A N 1
ATOM 697 C CA . ASP A 1 85 ? 8.666 -10.272 11.751 1.00 87.12 85 ASP A CA 1
ATOM 698 C C . ASP A 1 85 ? 8.691 -9.702 10.314 1.00 87.12 85 ASP A C 1
ATOM 700 O O . ASP A 1 85 ? 8.116 -10.323 9.407 1.00 87.12 85 ASP A O 1
ATOM 704 N N . PRO A 1 86 ? 9.307 -8.524 10.088 1.00 87.81 86 PRO A N 1
ATOM 705 C CA . PRO A 1 86 ? 9.397 -7.918 8.764 1.00 87.81 86 PRO A CA 1
ATOM 706 C C . PRO A 1 86 ? 10.164 -8.782 7.756 1.00 87.81 86 PRO A C 1
ATOM 708 O O . PRO A 1 86 ? 9.768 -8.840 6.593 1.00 87.81 86 PRO A O 1
ATOM 711 N N . GLU A 1 87 ? 11.215 -9.488 8.181 1.00 90.50 87 GLU A N 1
ATOM 712 C CA . GLU A 1 87 ? 12.034 -10.319 7.287 1.00 90.50 87 GLU A CA 1
ATOM 713 C C . GLU A 1 87 ? 11.225 -11.509 6.767 1.00 90.50 87 GLU A C 1
ATOM 715 O O . GLU A 1 87 ? 11.248 -11.833 5.574 1.00 90.50 87 GLU A O 1
ATOM 720 N N . GLN A 1 88 ? 10.428 -12.115 7.652 1.00 90.31 88 GLN A N 1
ATOM 721 C CA . GLN A 1 88 ? 9.495 -13.171 7.280 1.00 90.31 88 GLN A CA 1
ATOM 722 C C . GLN A 1 88 ? 8.474 -12.675 6.246 1.00 90.31 88 GLN A C 1
ATOM 724 O O . GLN A 1 88 ? 8.237 -13.361 5.253 1.00 90.31 88 GLN A O 1
ATOM 729 N N . LEU A 1 89 ? 7.887 -11.489 6.443 1.00 90.06 89 LEU A N 1
ATOM 730 C CA . LEU A 1 89 ? 6.930 -10.922 5.486 1.00 90.06 89 LEU A CA 1
ATOM 731 C C . LEU A 1 89 ? 7.564 -10.636 4.127 1.00 90.06 89 LEU A C 1
ATOM 733 O O . LEU A 1 89 ? 6.977 -10.971 3.101 1.00 90.06 89 LEU A O 1
ATOM 737 N N . VAL A 1 90 ? 8.763 -10.056 4.110 1.00 93.50 90 VAL A N 1
ATOM 738 C CA . VAL A 1 90 ? 9.514 -9.801 2.874 1.00 93.50 90 VAL A CA 1
ATOM 739 C C . VAL A 1 90 ? 9.742 -11.107 2.119 1.00 93.50 90 VAL A C 1
ATOM 741 O O . VAL A 1 90 ? 9.498 -11.174 0.914 1.00 93.50 90 VAL A O 1
ATOM 744 N N . SER A 1 91 ? 10.165 -12.157 2.826 1.00 93.88 91 SER A N 1
ATOM 745 C CA . SER A 1 91 ? 10.377 -13.489 2.255 1.00 93.88 91 SER A CA 1
ATOM 746 C C . SER A 1 91 ? 9.079 -14.100 1.710 1.00 93.88 91 SER A C 1
ATOM 748 O O . SER A 1 91 ? 9.053 -14.571 0.571 1.00 93.88 91 SER A O 1
ATOM 750 N N . GLU A 1 92 ? 7.977 -14.025 2.468 1.00 93.62 92 GLU A N 1
ATOM 751 C CA . GLU A 1 92 ? 6.645 -14.486 2.045 1.00 93.62 92 GLU A CA 1
ATOM 752 C C . GLU A 1 92 ? 6.176 -13.759 0.772 1.00 93.62 92 GLU A C 1
ATOM 754 O O . GLU A 1 92 ? 5.766 -14.413 -0.195 1.00 93.62 92 GLU A O 1
ATOM 759 N N . THR A 1 93 ? 6.283 -12.425 0.733 1.00 94.00 93 THR A N 1
ATOM 760 C CA . THR A 1 93 ? 5.893 -11.612 -0.429 1.00 94.00 93 THR A CA 1
ATOM 761 C C . THR A 1 93 ? 6.758 -11.925 -1.643 1.00 94.00 93 THR A C 1
ATOM 763 O O . THR A 1 93 ? 6.224 -12.123 -2.737 1.00 94.00 93 THR A O 1
ATOM 766 N N . ARG A 1 94 ? 8.085 -12.015 -1.468 1.00 94.38 94 ARG A N 1
ATOM 767 C CA . ARG A 1 94 ? 9.020 -12.399 -2.535 1.00 94.38 94 ARG A CA 1
ATOM 768 C C . ARG A 1 94 ? 8.634 -13.749 -3.116 1.00 94.38 94 ARG A C 1
ATOM 770 O O . ARG A 1 94 ? 8.371 -13.852 -4.312 1.00 94.38 94 ARG A O 1
ATOM 777 N N . GLU A 1 95 ? 8.541 -14.779 -2.287 1.00 95.25 95 GLU A N 1
ATOM 778 C CA . GLU A 1 95 ? 8.279 -16.136 -2.762 1.00 95.25 95 GLU A CA 1
ATOM 779 C C . GLU A 1 95 ? 6.913 -16.250 -3.461 1.00 95.25 95 GLU A C 1
ATOM 781 O O . GLU A 1 95 ? 6.796 -16.902 -4.503 1.00 95.25 95 GLU A O 1
ATOM 786 N N . ALA A 1 96 ? 5.884 -15.568 -2.952 1.00 96.44 96 ALA A N 1
ATOM 787 C CA . ALA A 1 96 ? 4.581 -15.500 -3.609 1.00 96.44 96 ALA A CA 1
ATOM 788 C C . ALA A 1 96 ? 4.651 -14.782 -4.972 1.00 96.44 96 ALA A C 1
ATOM 790 O O . ALA A 1 96 ? 4.169 -15.319 -5.974 1.00 96.44 96 ALA A O 1
ATOM 791 N N . ALA A 1 97 ? 5.309 -13.622 -5.050 1.00 95.56 97 ALA A N 1
ATOM 792 C CA . ALA A 1 97 ? 5.485 -12.882 -6.301 1.00 95.56 97 ALA A CA 1
ATOM 793 C C . ALA A 1 97 ? 6.290 -13.691 -7.333 1.00 95.56 97 ALA A C 1
ATOM 795 O O . ALA A 1 97 ? 5.919 -13.762 -8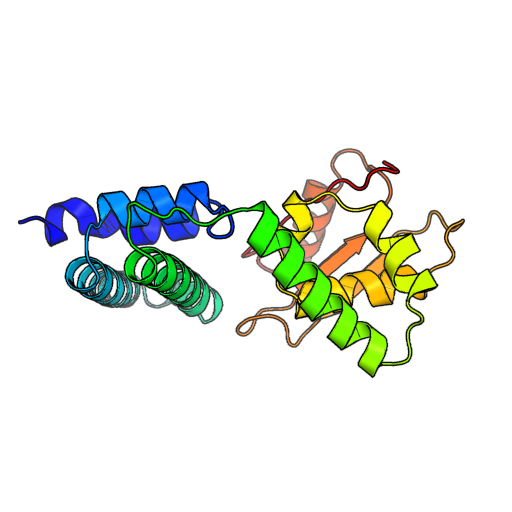.507 1.00 95.56 97 ALA A O 1
ATOM 796 N N . ARG A 1 98 ? 7.344 -14.391 -6.895 1.00 95.44 98 ARG A N 1
ATOM 797 C CA . ARG A 1 98 ? 8.138 -15.287 -7.746 1.00 95.44 98 ARG A CA 1
ATOM 798 C C . ARG A 1 98 ? 7.296 -16.403 -8.334 1.00 95.44 98 ARG A C 1
ATOM 800 O O . ARG A 1 98 ? 7.378 -16.639 -9.536 1.00 95.44 98 ARG A O 1
ATOM 807 N N . LYS A 1 99 ? 6.450 -17.056 -7.534 1.00 96.56 99 LYS A N 1
ATOM 808 C CA . LYS A 1 99 ? 5.518 -18.080 -8.037 1.00 96.56 99 LYS A CA 1
ATOM 809 C C . LYS A 1 99 ? 4.593 -17.516 -9.118 1.00 96.56 99 LYS A C 1
ATOM 811 O O . LYS A 1 99 ? 4.421 -18.155 -10.155 1.00 96.56 99 LYS A O 1
ATOM 816 N N . LEU A 1 100 ? 4.064 -16.305 -8.925 1.00 96.00 100 LEU A N 1
ATOM 817 C CA . LEU A 1 100 ? 3.214 -15.624 -9.912 1.00 96.00 100 LEU A CA 1
ATOM 818 C C . LEU A 1 100 ? 3.946 -15.276 -11.219 1.00 96.00 100 LEU A C 1
ATOM 820 O O . LEU A 1 100 ? 3.314 -15.248 -12.279 1.00 96.00 100 LEU A O 1
ATOM 824 N N . MET A 1 101 ? 5.247 -14.986 -11.157 1.00 95.06 101 MET A N 1
ATOM 825 C CA . MET A 1 101 ? 6.083 -14.701 -12.331 1.00 95.06 101 MET A CA 1
ATOM 826 C C . MET A 1 101 ? 6.511 -15.981 -13.061 1.00 95.06 101 MET A C 1
ATOM 828 O O . MET A 1 101 ? 6.397 -16.052 -14.285 1.00 95.06 101 MET A O 1
ATOM 832 N N . LEU A 1 102 ? 6.922 -17.018 -12.322 1.00 95.31 102 LEU A N 1
ATOM 833 C CA . LEU A 1 102 ? 7.274 -18.331 -12.876 1.00 95.31 102 LEU A CA 1
ATOM 834 C C . LEU A 1 102 ? 6.086 -18.974 -13.598 1.00 95.31 102 LEU A C 1
ATOM 836 O O . LEU A 1 102 ? 6.244 -19.490 -14.701 1.00 95.31 102 LEU A O 1
ATOM 840 N N . ALA A 1 103 ? 4.882 -18.879 -13.025 1.00 95.06 103 ALA A N 1
ATOM 841 C CA . ALA A 1 103 ? 3.653 -19.372 -13.651 1.00 95.06 103 ALA A CA 1
ATOM 842 C C . ALA A 1 103 ? 3.333 -18.687 -14.995 1.00 95.06 103 ALA A C 1
ATOM 844 O O . ALA A 1 103 ? 2.557 -19.214 -15.786 1.00 95.06 103 ALA A O 1
ATOM 845 N N . ARG A 1 104 ? 3.935 -17.522 -15.264 1.00 91.44 104 ARG A N 1
ATOM 846 C CA . ARG A 1 104 ? 3.824 -16.784 -16.530 1.00 91.44 104 ARG A CA 1
ATOM 847 C C . ARG A 1 104 ? 4.997 -17.028 -17.485 1.00 91.44 104 ARG A C 1
ATOM 849 O O . ARG A 1 104 ? 5.062 -16.385 -18.525 1.00 91.44 104 ARG A O 1
ATOM 856 N N . GLY A 1 105 ? 5.914 -17.936 -17.148 1.00 93.62 105 GLY A N 1
ATOM 857 C CA . GLY A 1 105 ? 7.056 -18.295 -17.991 1.00 93.62 105 GLY A CA 1
ATOM 858 C C . GLY A 1 105 ? 8.269 -17.370 -17.867 1.00 93.62 105 GLY A C 1
ATOM 859 O O . GLY A 1 105 ? 9.203 -17.495 -18.654 1.00 93.62 105 GLY A O 1
ATOM 860 N N . ILE A 1 106 ? 8.296 -16.459 -16.888 1.00 93.38 106 ILE A N 1
ATOM 861 C CA . ILE A 1 106 ? 9.473 -15.615 -16.643 1.00 93.38 106 ILE A CA 1
ATOM 862 C C . ILE A 1 106 ? 10.544 -16.453 -15.935 1.00 93.38 106 ILE A C 1
ATOM 864 O O . ILE A 1 106 ? 10.255 -17.114 -14.939 1.00 93.38 106 ILE A O 1
ATOM 868 N N . SER A 1 107 ? 11.787 -16.433 -16.426 1.00 93.69 107 SER A N 1
ATOM 869 C CA . SER A 1 107 ? 12.885 -17.210 -15.836 1.00 93.69 107 SER A CA 1
ATOM 870 C C . SER A 1 107 ? 13.287 -16.693 -14.447 1.00 93.69 107 SER A C 1
ATOM 872 O O . SER A 1 107 ? 13.238 -15.493 -14.177 1.00 93.69 107 SER A O 1
ATOM 874 N N . SER A 1 108 ? 13.751 -17.594 -13.569 1.00 91.88 108 SER A N 1
ATOM 875 C CA . SER A 1 108 ? 14.237 -17.209 -12.227 1.00 91.88 108 SER A CA 1
ATOM 876 C C . SER A 1 108 ? 15.376 -16.186 -12.285 1.00 91.88 108 SER A C 1
ATOM 878 O O . SER A 1 108 ? 15.424 -15.286 -11.456 1.00 91.88 108 SER A O 1
ATOM 880 N N . GLU A 1 109 ? 16.259 -16.292 -13.279 1.00 91.75 109 GLU A N 1
ATOM 881 C CA . GLU A 1 109 ? 17.356 -15.343 -13.487 1.00 91.75 109 GLU A CA 1
ATOM 882 C C . GLU A 1 109 ? 16.841 -13.932 -13.806 1.00 91.75 109 GLU A C 1
ATOM 884 O O . GLU A 1 109 ? 17.337 -12.947 -13.258 1.00 91.75 109 GLU A O 1
ATOM 889 N N . SER A 1 110 ? 15.803 -13.825 -14.642 1.00 90.69 110 SER A N 1
ATOM 890 C CA . SER A 1 110 ? 15.180 -12.540 -14.955 1.00 90.69 110 SER A CA 1
ATOM 891 C C . SER A 1 110 ? 14.491 -11.902 -13.760 1.00 90.69 110 SER A C 1
ATOM 893 O O . SER A 1 110 ? 14.622 -10.694 -13.567 1.00 90.69 110 SER A O 1
ATOM 895 N N . ILE A 1 111 ? 13.814 -12.713 -12.946 1.00 91.88 111 ILE A N 1
ATOM 896 C CA . ILE A 1 111 ? 13.175 -12.262 -11.705 1.00 91.88 111 ILE A CA 1
ATOM 897 C C . ILE A 1 111 ? 14.234 -11.681 -10.760 1.00 91.88 111 ILE A C 1
ATOM 899 O O . ILE A 1 111 ? 14.117 -10.537 -10.324 1.00 91.88 111 ILE A O 1
ATOM 903 N N . GLU A 1 112 ? 15.299 -12.441 -10.506 1.00 90.75 112 GLU A N 1
ATOM 904 C CA . GLU A 1 112 ? 16.360 -12.069 -9.567 1.00 90.75 112 GLU A CA 1
ATOM 905 C C . GLU A 1 112 ? 17.089 -10.786 -9.989 1.00 90.75 112 GLU A C 1
ATOM 907 O O . GLU A 1 112 ? 17.360 -9.911 -9.166 1.00 90.75 112 GLU A O 1
ATOM 912 N N . ARG A 1 113 ? 17.353 -10.622 -11.291 1.00 89.50 113 ARG A N 1
ATOM 913 C CA . ARG A 1 113 ? 17.989 -9.413 -11.835 1.00 89.50 113 ARG A CA 1
ATOM 914 C C . ARG A 1 113 ? 17.203 -8.144 -11.505 1.00 89.50 113 ARG A C 1
ATOM 916 O O . ARG A 1 113 ? 17.799 -7.127 -11.164 1.00 89.50 113 ARG A O 1
ATOM 923 N N . VAL A 1 114 ? 15.877 -8.194 -11.632 1.00 89.19 114 VAL A N 1
ATOM 924 C CA . VAL A 1 114 ? 15.004 -7.048 -11.345 1.00 89.19 114 VAL A CA 1
ATOM 925 C C . VAL A 1 114 ? 14.872 -6.842 -9.838 1.00 89.19 114 VAL A C 1
ATOM 927 O O . VAL A 1 114 ? 14.963 -5.710 -9.371 1.00 89.19 114 VAL A O 1
ATOM 930 N N . TRP A 1 115 ? 14.716 -7.920 -9.066 1.00 89.75 115 TRP A N 1
ATOM 931 C CA . TRP A 1 115 ? 14.566 -7.863 -7.610 1.00 89.75 115 TRP A CA 1
ATOM 932 C C . TRP A 1 115 ? 15.712 -7.193 -6.879 1.00 89.75 115 TRP A C 1
ATOM 934 O O . TRP A 1 115 ? 15.459 -6.436 -5.947 1.00 89.75 115 TRP A O 1
ATOM 944 N N . ARG A 1 116 ? 16.951 -7.401 -7.326 1.00 89.50 116 ARG A N 1
ATOM 945 C CA . ARG A 1 116 ? 18.137 -6.783 -6.712 1.00 89.50 116 ARG A CA 1
ATOM 946 C C . ARG A 1 116 ? 18.112 -5.255 -6.698 1.00 89.50 116 ARG A C 1
ATOM 948 O O . ARG A 1 116 ? 18.874 -4.650 -5.953 1.00 89.50 116 ARG A O 1
ATOM 955 N N . ARG A 1 117 ? 17.255 -4.629 -7.509 1.00 88.56 117 ARG A N 1
ATOM 956 C CA . ARG A 1 117 ? 17.087 -3.171 -7.568 1.00 88.56 117 ARG A CA 1
ATOM 957 C C . ARG A 1 117 ? 16.168 -2.636 -6.466 1.00 88.56 117 ARG A C 1
ATOM 959 O O . ARG A 1 117 ? 16.181 -1.434 -6.225 1.00 88.56 117 ARG A O 1
ATOM 966 N N . PHE A 1 118 ? 15.387 -3.491 -5.804 1.00 90.62 118 PHE A N 1
ATOM 967 C CA . PHE A 1 118 ? 14.387 -3.100 -4.808 1.00 90.62 118 PHE A CA 1
ATOM 968 C C . PHE A 1 118 ? 14.828 -3.454 -3.386 1.00 90.62 118 PHE A C 1
ATOM 970 O O . PHE A 1 118 ? 15.365 -4.531 -3.136 1.00 90.62 118 PHE A O 1
ATOM 977 N N . SER A 1 119 ? 14.555 -2.554 -2.441 1.00 92.06 119 SER A N 1
ATOM 978 C CA . SER A 1 119 ? 14.794 -2.782 -1.014 1.00 92.06 119 SER A CA 1
ATOM 979 C C . SER A 1 119 ? 13.703 -3.651 -0.382 1.00 92.06 119 SER A C 1
ATOM 981 O O . SER A 1 119 ? 12.626 -3.840 -0.945 1.00 92.06 119 SER A O 1
ATOM 983 N N . ASP A 1 120 ? 13.943 -4.146 0.830 1.00 91.38 120 ASP A N 1
ATOM 984 C CA . ASP A 1 120 ? 12.950 -4.915 1.592 1.00 91.38 120 ASP A CA 1
ATOM 985 C C . ASP A 1 120 ? 11.674 -4.103 1.883 1.00 91.38 120 ASP A C 1
ATOM 987 O O . ASP A 1 120 ? 10.571 -4.646 1.835 1.00 91.38 120 ASP A O 1
ATOM 991 N N . SER A 1 121 ? 11.800 -2.783 2.070 1.00 90.38 121 SER A N 1
ATOM 992 C CA . SER A 1 121 ? 10.662 -1.864 2.251 1.00 90.38 121 SER A CA 1
ATOM 993 C C . SER A 1 121 ? 9.638 -1.964 1.118 1.00 90.38 121 SER A C 1
ATOM 995 O O . SER A 1 121 ? 8.437 -1.910 1.380 1.00 90.38 121 SER A O 1
ATOM 997 N N . TYR A 1 122 ? 10.083 -2.173 -0.122 1.00 92.69 122 TYR A N 1
ATOM 998 C CA . TYR A 1 122 ? 9.180 -2.367 -1.253 1.00 92.69 122 TYR A CA 1
ATOM 999 C C . TYR A 1 122 ? 8.287 -3.602 -1.056 1.00 92.69 122 TYR A C 1
ATOM 1001 O O . TYR A 1 122 ? 7.076 -3.547 -1.254 1.00 92.69 122 TYR A O 1
ATOM 1009 N N . PHE A 1 123 ? 8.865 -4.718 -0.610 1.00 93.00 123 PHE A N 1
ATOM 1010 C CA . PHE A 1 123 ? 8.134 -5.973 -0.411 1.00 93.00 123 PHE A CA 1
ATOM 1011 C C . PHE A 1 123 ? 7.220 -5.955 0.820 1.00 93.00 123 PHE A C 1
ATOM 1013 O O . PHE A 1 123 ? 6.302 -6.769 0.906 1.00 93.00 123 PHE A O 1
ATOM 1020 N N . LEU A 1 124 ? 7.446 -5.031 1.758 1.00 91.25 124 LEU A N 1
ATOM 1021 C CA . LEU A 1 124 ? 6.505 -4.761 2.847 1.00 91.25 124 LEU A CA 1
ATOM 1022 C C . LEU A 1 124 ? 5.301 -3.949 2.358 1.00 91.25 124 LEU A C 1
ATOM 1024 O O . LEU A 1 124 ? 4.173 -4.202 2.780 1.00 91.25 124 LEU A O 1
ATOM 1028 N N . GLN A 1 125 ? 5.537 -3.002 1.449 1.00 89.88 125 GLN A N 1
ATOM 1029 C CA . GLN A 1 125 ? 4.536 -2.043 0.984 1.00 89.88 125 GLN A CA 1
ATOM 1030 C C . GLN A 1 125 ? 3.602 -2.568 -0.105 1.00 89.88 125 GLN A C 1
ATOM 1032 O O . GLN A 1 125 ? 2.493 -2.051 -0.244 1.00 89.88 125 GLN A O 1
ATOM 1037 N N . HIS A 1 126 ? 4.026 -3.581 -0.857 1.00 90.31 126 HIS A N 1
ATOM 1038 C CA . HIS A 1 126 ? 3.287 -4.097 -2.003 1.00 90.31 126 HIS A CA 1
ATOM 1039 C C . HIS A 1 126 ? 2.805 -5.527 -1.784 1.00 90.31 126 HIS A C 1
ATOM 1041 O O . HIS A 1 126 ? 3.485 -6.359 -1.183 1.00 90.31 126 HIS A O 1
ATOM 1047 N N . SER A 1 127 ? 1.626 -5.825 -2.323 1.00 90.19 127 SER A N 1
ATOM 1048 C CA . SER A 1 127 ? 1.133 -7.198 -2.425 1.00 90.19 127 SER A CA 1
ATOM 1049 C C . SER A 1 127 ? 1.993 -8.028 -3.392 1.00 90.19 127 SER A C 1
ATOM 1051 O O . SER A 1 127 ? 2.627 -7.473 -4.299 1.00 90.19 127 SER A O 1
ATOM 1053 N N . PRO A 1 128 ? 2.003 -9.368 -3.260 1.00 93.50 128 PRO A N 1
ATOM 1054 C CA . PRO A 1 128 ? 2.673 -10.247 -4.217 1.00 93.50 128 PRO A CA 1
ATOM 1055 C C . PRO A 1 128 ? 2.240 -10.018 -5.672 1.00 93.50 128 PRO A C 1
ATOM 1057 O O . PRO A 1 128 ? 3.052 -10.128 -6.591 1.00 93.50 128 PRO A O 1
ATOM 1060 N N . GLU A 1 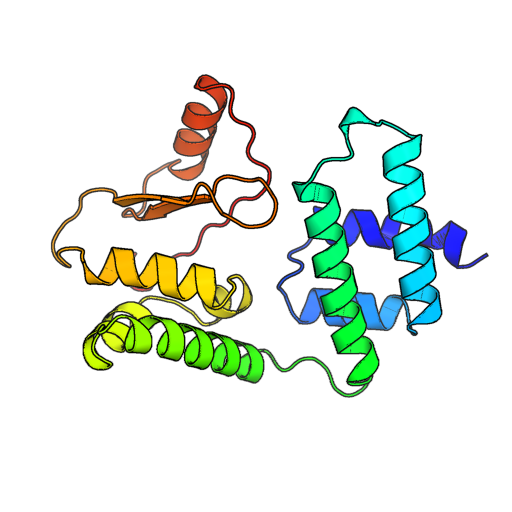129 ? 0.967 -9.691 -5.889 1.00 92.25 129 GLU A N 1
ATOM 1061 C CA . GLU A 1 129 ? 0.378 -9.420 -7.197 1.00 92.25 129 GLU A CA 1
ATOM 1062 C C . GLU A 1 129 ? 0.904 -8.115 -7.804 1.00 92.25 129 GLU A C 1
ATOM 1064 O O . GLU A 1 129 ? 1.302 -8.110 -8.972 1.00 92.25 129 GLU A O 1
ATOM 1069 N N . GLU A 1 130 ? 0.956 -7.035 -7.018 1.00 92.00 130 GLU A N 1
ATOM 1070 C CA . GLU A 1 130 ? 1.538 -5.752 -7.438 1.00 92.00 130 GLU A CA 1
ATOM 1071 C C . GLU A 1 130 ? 3.030 -5.896 -7.722 1.00 92.00 130 GLU A C 1
ATOM 1073 O O . GLU A 1 130 ? 3.500 -5.477 -8.778 1.00 92.00 130 GLU A O 1
ATOM 1078 N N . ALA A 1 131 ? 3.765 -6.559 -6.826 1.00 93.44 131 ALA A N 1
ATOM 1079 C CA . ALA A 1 131 ? 5.180 -6.846 -7.011 1.00 93.44 131 ALA A CA 1
ATOM 1080 C C . ALA A 1 131 ? 5.416 -7.588 -8.338 1.00 93.44 131 ALA A C 1
ATOM 1082 O O . ALA A 1 131 ? 6.161 -7.116 -9.200 1.00 93.44 131 ALA A O 1
ATOM 1083 N N . ALA A 1 132 ? 4.705 -8.697 -8.564 1.00 94.19 132 ALA A N 1
ATOM 1084 C CA . ALA A 1 132 ? 4.804 -9.470 -9.801 1.00 94.19 132 ALA A CA 1
ATOM 1085 C C . ALA A 1 132 ? 4.388 -8.670 -11.051 1.00 94.19 132 ALA A C 1
ATOM 1087 O O . ALA A 1 132 ? 4.924 -8.898 -12.141 1.00 94.19 132 ALA A O 1
ATOM 1088 N N . TRP A 1 133 ? 3.433 -7.742 -10.931 1.00 92.94 133 TRP A N 1
ATOM 1089 C CA . TRP A 1 133 ? 3.064 -6.831 -12.014 1.00 92.94 133 TRP A CA 1
ATOM 1090 C C . TRP A 1 133 ? 4.192 -5.860 -12.353 1.00 92.94 133 TRP A C 1
ATOM 1092 O O . TRP A 1 133 ? 4.620 -5.827 -13.509 1.00 92.94 133 TRP A O 1
ATOM 1102 N N . HIS A 1 134 ? 4.702 -5.131 -11.363 1.00 93.25 134 HIS A N 1
ATOM 1103 C CA . HIS A 1 134 ? 5.784 -4.166 -11.539 1.00 93.25 134 HIS A CA 1
ATOM 1104 C C . HIS A 1 134 ? 7.024 -4.830 -12.150 1.00 93.25 134 HIS A C 1
ATOM 1106 O O . HIS A 1 134 ? 7.593 -4.339 -13.123 1.00 93.25 134 HIS A O 1
ATOM 1112 N N . MET A 1 135 ? 7.418 -5.993 -11.633 1.00 91.94 135 MET A N 1
ATOM 1113 C CA . MET A 1 135 ? 8.628 -6.687 -12.081 1.00 91.94 135 MET A CA 1
ATOM 1114 C C . MET A 1 135 ? 8.512 -7.242 -13.487 1.00 91.94 135 MET A C 1
ATOM 1116 O O . MET A 1 135 ? 9.504 -7.261 -14.212 1.00 91.94 135 MET A O 1
ATOM 1120 N N . ARG A 1 136 ? 7.317 -7.677 -13.893 1.00 92.50 136 ARG A N 1
ATOM 1121 C CA . ARG A 1 136 ? 7.076 -8.094 -15.275 1.00 92.50 136 ARG A CA 1
ATOM 1122 C C . ARG A 1 136 ? 7.366 -6.943 -16.232 1.00 92.50 136 ARG A C 1
ATOM 1124 O O . ARG A 1 136 ? 8.168 -7.107 -17.140 1.00 92.50 136 ARG A O 1
ATOM 1131 N N . LEU A 1 137 ? 6.796 -5.769 -15.962 1.00 92.12 137 LEU A N 1
ATOM 1132 C CA . LEU A 1 137 ? 7.013 -4.586 -16.797 1.00 92.12 137 LEU A CA 1
ATOM 1133 C C . LEU A 1 137 ? 8.496 -4.197 -16.885 1.00 92.12 137 LEU A C 1
ATOM 1135 O O . LEU A 1 137 ? 8.965 -3.765 -17.932 1.00 92.12 137 LEU A O 1
ATOM 1139 N N . LEU A 1 138 ? 9.242 -4.374 -15.794 1.00 90.38 138 LEU A N 1
ATOM 1140 C CA . LEU A 1 138 ? 10.678 -4.095 -15.751 1.00 90.38 138 LEU A CA 1
ATOM 1141 C C . LEU A 1 138 ? 11.539 -5.195 -16.378 1.00 90.38 138 LEU A C 1
ATOM 1143 O O . LEU A 1 138 ? 12.677 -4.925 -16.747 1.00 90.38 138 LEU A O 1
ATOM 1147 N N . THR A 1 139 ? 11.021 -6.416 -16.490 1.00 90.25 139 THR A N 1
ATOM 1148 C CA . THR A 1 139 ? 11.699 -7.522 -17.179 1.00 90.25 139 THR A CA 1
ATOM 1149 C C . THR A 1 139 ? 11.617 -7.357 -18.693 1.00 90.25 139 THR A C 1
ATOM 1151 O O . THR A 1 139 ? 12.585 -7.660 -19.382 1.00 90.25 139 THR A O 1
ATOM 1154 N N . ASP A 1 140 ? 10.489 -6.848 -19.192 1.00 86.75 140 ASP A N 1
ATOM 1155 C CA . ASP A 1 140 ? 10.249 -6.623 -20.624 1.00 86.75 140 ASP A CA 1
ATOM 1156 C C . ASP A 1 140 ? 10.979 -5.375 -21.159 1.00 86.75 140 ASP A C 1
ATOM 1158 O O . ASP A 1 140 ? 11.053 -5.149 -22.366 1.00 86.75 140 ASP A O 1
ATOM 1162 N N . ARG A 1 141 ? 11.516 -4.548 -20.257 1.00 84.81 141 ARG A N 1
ATOM 1163 C CA . ARG A 1 141 ? 12.193 -3.293 -20.577 1.00 84.81 141 ARG A CA 1
ATOM 1164 C C . ARG A 1 141 ? 13.673 -3.516 -20.885 1.00 84.81 141 ARG A C 1
ATOM 1166 O O . ARG A 1 141 ? 14.359 -4.252 -20.180 1.00 84.81 141 ARG A O 1
ATOM 1173 N N . ASP A 1 142 ? 14.181 -2.778 -21.871 1.00 82.88 142 ASP A N 1
ATOM 1174 C CA . ASP A 1 142 ? 15.620 -2.653 -22.109 1.00 82.88 142 ASP A CA 1
ATOM 1175 C C . ASP A 1 142 ? 16.305 -2.002 -20.886 1.00 82.88 142 ASP A C 1
ATOM 1177 O O . ASP A 1 142 ? 15.991 -0.850 -20.556 1.00 82.88 142 ASP A O 1
ATOM 1181 N N . PRO A 1 143 ? 17.245 -2.695 -20.213 1.00 76.88 143 PRO A N 1
ATOM 1182 C CA . PRO A 1 143 ? 17.971 -2.152 -19.067 1.00 76.88 143 PRO A CA 1
ATOM 1183 C C . PRO A 1 143 ? 18.758 -0.870 -19.365 1.00 76.88 143 PRO A C 1
ATOM 1185 O O . PRO A 1 143 ? 19.074 -0.137 -18.434 1.00 76.88 143 PRO A O 1
ATOM 1188 N N . SER A 1 144 ? 19.093 -0.615 -20.633 1.00 79.44 144 SER A N 1
ATOM 1189 C CA . SER A 1 144 ? 19.833 0.572 -21.075 1.00 79.44 144 SER A CA 1
ATOM 1190 C C . SER A 1 144 ? 18.941 1.757 -21.452 1.00 79.44 144 SER A C 1
ATOM 1192 O O . SER A 1 144 ? 19.444 2.859 -21.667 1.00 79.44 144 SER A O 1
ATOM 1194 N N . SER A 1 145 ? 17.621 1.553 -21.521 1.00 84.25 145 SER A N 1
ATOM 1195 C CA . SER A 1 145 ? 16.684 2.619 -21.862 1.00 84.25 145 SER A CA 1
ATOM 1196 C C . SER A 1 145 ? 16.484 3.573 -20.689 1.00 84.25 145 SER A C 1
ATOM 1198 O O . SER A 1 145 ? 16.150 3.151 -19.579 1.00 84.25 145 SER A O 1
ATOM 1200 N N . ASP A 1 146 ? 16.581 4.870 -20.974 1.00 82.75 146 ASP A N 1
ATOM 1201 C CA . ASP A 1 146 ? 16.330 5.960 -20.025 1.00 82.75 146 ASP A CA 1
ATOM 1202 C C . ASP A 1 146 ? 14.904 6.521 -20.106 1.00 82.75 146 ASP A C 1
ATOM 1204 O O . ASP A 1 146 ? 14.549 7.444 -19.372 1.00 82.75 146 ASP A O 1
ATOM 1208 N N . GLU A 1 147 ? 14.057 5.963 -20.972 1.00 88.69 147 GLU A N 1
ATOM 1209 C CA . GLU A 1 147 ? 12.701 6.467 -21.177 1.00 88.69 147 GLU A CA 1
ATOM 1210 C C . GLU A 1 147 ? 11.793 6.165 -19.972 1.00 88.69 147 GLU A C 1
ATOM 1212 O O . GLU A 1 147 ? 11.842 5.066 -19.413 1.00 88.69 147 GLU A O 1
ATOM 1217 N N . PRO A 1 148 ? 10.932 7.092 -19.527 1.00 90.25 148 PRO A N 1
ATOM 1218 C CA . PRO A 1 148 ? 9.963 6.792 -18.480 1.00 90.25 148 PRO A CA 1
ATOM 1219 C C . PRO A 1 148 ? 9.032 5.647 -18.898 1.00 90.25 148 PRO A C 1
ATOM 1221 O O . PRO A 1 148 ? 8.430 5.676 -19.968 1.00 90.25 148 PRO A O 1
ATOM 1224 N N . LEU A 1 149 ? 8.877 4.650 -18.030 1.00 92.12 149 LEU A N 1
ATOM 1225 C CA . LEU A 1 149 ? 7.882 3.595 -18.187 1.00 92.12 149 LEU A CA 1
ATOM 1226 C C . LEU A 1 149 ? 6.633 4.005 -17.412 1.00 92.12 149 LEU A C 1
ATOM 1228 O O . LEU A 1 149 ? 6.694 4.194 -16.199 1.00 92.12 149 LEU A O 1
ATOM 1232 N N . VAL A 1 150 ? 5.506 4.105 -18.112 1.00 93.75 150 VAL A N 1
ATOM 1233 C CA . VAL A 1 150 ? 4.193 4.354 -17.510 1.00 93.75 150 VAL A CA 1
ATOM 1234 C C . VAL A 1 150 ? 3.284 3.179 -17.833 1.00 93.75 150 VAL A C 1
ATOM 1236 O O . VAL A 1 150 ? 3.130 2.814 -18.997 1.00 93.75 150 VAL A O 1
ATOM 1239 N N . ALA A 1 151 ? 2.680 2.585 -16.811 1.00 94.19 151 ALA A N 1
ATOM 1240 C CA . ALA A 1 151 ? 1.748 1.478 -16.970 1.00 94.19 151 ALA A CA 1
ATOM 1241 C C . ALA A 1 151 ? 0.507 1.675 -16.102 1.00 94.19 151 ALA A C 1
ATOM 1243 O O . ALA A 1 151 ? 0.572 2.262 -15.023 1.00 94.19 151 ALA A O 1
ATOM 1244 N N . LEU A 1 152 ? -0.619 1.150 -16.581 1.00 93.06 152 LEU A N 1
ATOM 1245 C CA . LEU A 1 152 ? -1.909 1.224 -15.907 1.00 93.06 152 LEU A CA 1
ATOM 1246 C C . LEU A 1 152 ? -2.398 -0.182 -15.565 1.00 93.06 152 LEU A C 1
ATOM 1248 O O . LEU A 1 152 ? -2.345 -1.075 -16.414 1.00 93.06 152 LEU A O 1
ATOM 1252 N N . ASP A 1 153 ? -2.933 -0.352 -14.359 1.00 90.06 153 ASP A N 1
ATOM 1253 C CA . ASP A 1 153 ? -3.778 -1.494 -14.016 1.00 90.06 153 ASP A CA 1
ATOM 1254 C C . ASP A 1 153 ? -5.192 -1.002 -13.661 1.00 90.06 153 ASP A C 1
ATOM 1256 O O . ASP A 1 153 ? -5.425 -0.523 -12.546 1.00 90.06 153 ASP A O 1
ATOM 1260 N N . PRO A 1 154 ? -6.159 -1.097 -14.597 1.00 79.94 154 PRO A N 1
ATOM 1261 C CA . PRO A 1 154 ? -7.539 -0.671 -14.365 1.00 79.94 154 PRO A CA 1
ATOM 1262 C C . PRO A 1 154 ? -8.308 -1.624 -13.440 1.00 79.94 154 PRO A C 1
ATOM 1264 O O . PRO A 1 154 ? -9.444 -1.334 -13.072 1.00 79.94 154 PRO A O 1
ATOM 1267 N N . ARG A 1 155 ? -7.725 -2.779 -13.092 1.00 70.62 155 ARG A N 1
ATOM 1268 C CA . ARG A 1 155 ? -8.286 -3.758 -12.151 1.00 70.62 155 ARG A CA 1
ATOM 1269 C C . ARG A 1 155 ? -7.511 -3.765 -10.838 1.00 70.62 155 ARG A C 1
ATOM 1271 O O . ARG A 1 155 ? -7.484 -4.792 -10.157 1.00 70.62 155 ARG A O 1
ATOM 1278 N N . SER A 1 156 ? -6.892 -2.641 -10.481 1.00 67.56 156 SER A N 1
ATOM 1279 C CA . SER A 1 156 ? -6.218 -2.535 -9.200 1.00 67.56 156 SER A CA 1
ATOM 1280 C C . SER A 1 156 ? -7.201 -2.679 -8.043 1.00 67.56 156 SER A C 1
ATOM 1282 O O . SER A 1 156 ? -8.431 -2.660 -8.182 1.00 67.56 156 SER A O 1
ATOM 1284 N N . VAL A 1 157 ? -6.606 -2.842 -6.871 1.00 62.94 157 VAL A N 1
ATOM 1285 C CA . VAL A 1 157 ? -7.258 -3.010 -5.585 1.00 62.94 157 VAL A CA 1
ATOM 1286 C C . VAL A 1 157 ? -8.479 -2.078 -5.461 1.00 62.94 157 VAL A C 1
ATOM 1288 O O . VAL A 1 157 ? -8.386 -0.849 -5.444 1.00 62.94 157 VAL A O 1
ATOM 1291 N N . HIS A 1 158 ? -9.656 -2.704 -5.388 1.00 65.69 158 HIS A N 1
ATOM 1292 C CA . HIS A 1 158 ? -10.883 -2.111 -4.860 1.00 65.69 158 HIS A CA 1
ATOM 1293 C C . HIS A 1 158 ? -11.469 -0.887 -5.593 1.00 65.69 158 HIS A C 1
ATOM 1295 O O . HIS A 1 158 ? -11.949 0.073 -4.982 1.00 65.69 158 HIS A O 1
ATOM 1301 N N . GLY A 1 159 ? -11.524 -0.962 -6.926 1.00 71.75 159 GLY A N 1
ATOM 1302 C CA . GLY A 1 159 ? -12.229 0.021 -7.763 1.00 71.75 159 GLY A CA 1
ATOM 1303 C C . GLY A 1 159 ? -11.428 1.297 -8.018 1.00 71.75 159 GLY A C 1
ATOM 1304 O O . GLY A 1 159 ? -12.002 2.329 -8.359 1.00 71.75 159 GLY A O 1
ATOM 1305 N N . THR A 1 160 ? -10.113 1.224 -7.826 1.00 84.88 160 THR A N 1
ATOM 1306 C CA . THR A 1 160 ? -9.156 2.250 -8.240 1.00 84.88 160 THR A CA 1
ATOM 1307 C C . THR A 1 160 ? -8.507 1.854 -9.570 1.00 84.88 160 THR A C 1
ATOM 1309 O O . THR A 1 160 ? -8.745 0.767 -10.092 1.00 84.88 160 THR A O 1
ATOM 1312 N N . THR A 1 161 ? -7.718 2.756 -10.150 1.00 89.19 161 THR A N 1
ATOM 1313 C CA . THR A 1 161 ? -6.776 2.427 -11.225 1.00 89.19 161 THR A CA 1
ATOM 1314 C C . THR A 1 161 ? -5.378 2.707 -10.704 1.00 89.19 161 THR A C 1
ATOM 1316 O O . THR A 1 161 ? -5.103 3.829 -10.277 1.00 89.19 161 THR A O 1
ATOM 1319 N N . ALA A 1 162 ? -4.504 1.705 -10.733 1.00 91.31 162 ALA A N 1
ATOM 1320 C CA . ALA A 1 162 ? -3.111 1.888 -10.356 1.00 91.31 162 ALA A CA 1
ATOM 1321 C C . ALA A 1 162 ? -2.327 2.448 -11.542 1.00 91.31 162 ALA A C 1
ATOM 1323 O O . ALA A 1 162 ? -2.474 1.982 -12.674 1.00 91.31 162 ALA A O 1
ATOM 1324 N N . VAL A 1 163 ? -1.473 3.431 -11.263 1.00 93.19 163 VAL A N 1
ATOM 1325 C CA . VAL A 1 163 ? -0.528 4.000 -12.226 1.00 93.19 163 VAL A CA 1
ATOM 1326 C C . VAL A 1 163 ? 0.876 3.720 -11.712 1.00 93.19 163 VAL A C 1
ATOM 1328 O O . VAL A 1 163 ? 1.270 4.246 -10.673 1.00 93.19 163 VAL A O 1
ATOM 1331 N N . LEU A 1 164 ? 1.635 2.900 -12.436 1.00 93.81 164 LEU A N 1
ATOM 1332 C CA . LEU A 1 164 ? 3.063 2.730 -12.196 1.00 93.81 164 LEU A CA 1
ATOM 1333 C C . LEU A 1 164 ? 3.818 3.723 -13.072 1.00 93.81 164 LEU A C 1
ATOM 1335 O O . LEU A 1 164 ? 3.627 3.743 -14.288 1.00 93.81 164 LEU A O 1
ATOM 1339 N N . ILE A 1 165 ? 4.712 4.494 -12.459 1.00 93.50 165 ILE A N 1
ATOM 1340 C CA . ILE A 1 165 ? 5.669 5.339 -13.168 1.00 93.50 165 ILE A CA 1
ATOM 1341 C C . ILE A 1 165 ? 7.061 4.948 -12.702 1.00 93.50 165 ILE A C 1
ATOM 1343 O O . ILE A 1 165 ? 7.396 5.106 -11.531 1.00 93.50 165 ILE A O 1
ATOM 1347 N N . PHE A 1 166 ? 7.867 4.448 -13.629 1.00 91.81 166 PHE A N 1
ATOM 1348 C CA . PHE A 1 166 ? 9.260 4.103 -13.398 1.00 91.81 166 PHE A CA 1
ATOM 1349 C C . PHE A 1 166 ? 10.152 4.992 -14.266 1.00 91.8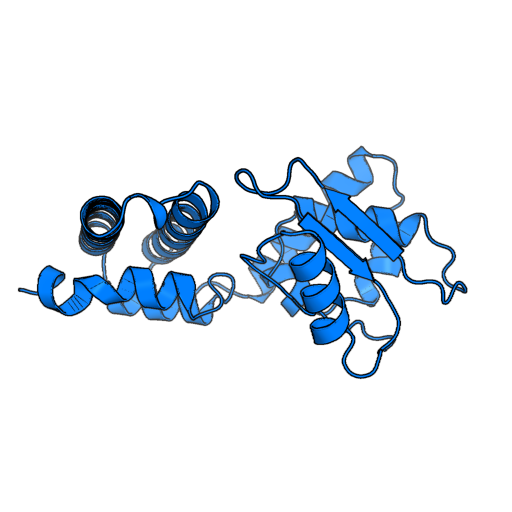1 166 PHE A C 1
ATOM 1351 O O . PHE A 1 166 ? 10.087 4.956 -15.495 1.00 91.81 166 PHE A O 1
ATOM 1358 N N . THR A 1 167 ? 10.966 5.822 -13.626 1.00 91.25 167 THR A N 1
ATOM 1359 C CA . THR A 1 167 ? 11.797 6.848 -14.265 1.00 91.25 167 THR A CA 1
ATOM 1360 C C . THR A 1 167 ? 13.037 7.090 -13.416 1.00 91.25 167 THR A C 1
ATOM 1362 O O . THR A 1 167 ? 12.997 6.864 -12.210 1.00 91.25 167 THR A O 1
ATOM 1365 N N . ARG A 1 168 ? 14.100 7.628 -14.022 1.00 86.75 168 ARG A N 1
ATOM 1366 C CA . ARG A 1 168 ? 15.189 8.256 -13.261 1.00 86.75 168 ARG A CA 1
ATOM 1367 C C . ARG A 1 168 ? 14.662 9.406 -12.409 1.00 86.75 168 ARG A C 1
ATOM 1369 O O . ARG A 1 168 ? 13.620 9.988 -12.729 1.00 86.75 168 ARG A O 1
ATOM 1376 N N . VAL A 1 169 ? 15.415 9.774 -11.375 1.00 84.88 169 VAL A N 1
ATOM 1377 C CA . VAL A 1 169 ? 15.103 10.914 -10.502 1.00 84.88 169 VAL A CA 1
ATOM 1378 C C . VAL A 1 169 ? 14.852 12.191 -11.317 1.00 84.88 169 VAL A C 1
ATOM 1380 O O . VAL A 1 169 ? 15.736 12.717 -11.991 1.00 84.88 169 VAL A O 1
ATOM 1383 N N . LEU A 1 170 ? 13.631 12.719 -11.215 1.00 83.06 170 LEU A N 1
ATOM 1384 C CA . LEU A 1 170 ? 13.216 13.985 -11.817 1.00 83.06 170 LEU A CA 1
ATOM 1385 C C . LEU A 1 170 ? 12.982 15.024 -10.722 1.00 83.06 170 LEU A C 1
ATOM 1387 O O . LEU A 1 170 ? 12.277 14.757 -9.744 1.00 83.06 170 LEU A O 1
ATOM 1391 N N . GLN A 1 171 ? 13.486 16.245 -10.916 1.00 86.50 171 GLN A N 1
ATOM 1392 C CA . GLN A 1 171 ? 13.120 17.352 -10.034 1.00 86.50 171 GLN A CA 1
ATOM 1393 C C . GLN A 1 171 ? 11.605 17.573 -10.064 1.00 86.50 171 GLN A C 1
ATOM 1395 O O . GLN A 1 171 ? 10.998 17.713 -11.129 1.00 86.50 171 GLN A O 1
ATOM 1400 N N . HIS A 1 172 ? 11.000 17.580 -8.876 1.00 88.25 172 HIS A N 1
ATOM 1401 C CA . HIS A 1 1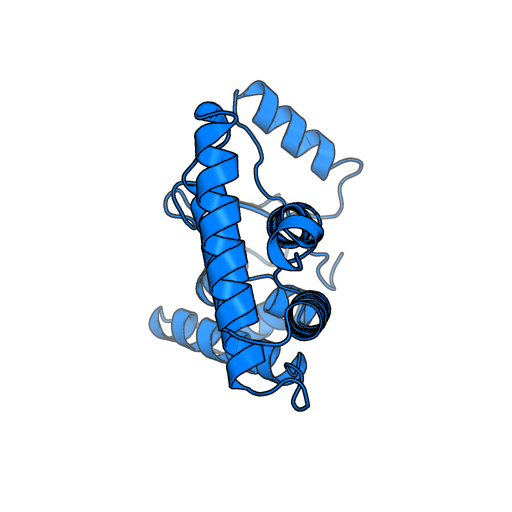72 ? 9.553 17.693 -8.684 1.00 88.25 172 HIS A CA 1
ATOM 1402 C C . HIS A 1 172 ? 8.732 16.630 -9.438 1.00 88.25 172 HIS A C 1
ATOM 1404 O O . HIS A 1 172 ? 7.560 16.869 -9.726 1.00 88.25 172 HIS A O 1
ATOM 1410 N N . GLY A 1 173 ? 9.312 15.460 -9.745 1.00 88.56 173 GLY A N 1
ATOM 1411 C CA . GLY A 1 173 ? 8.656 14.413 -10.537 1.00 88.56 173 GLY A CA 1
ATOM 1412 C C . GLY A 1 173 ? 7.279 14.032 -9.994 1.00 88.56 173 GLY A C 1
ATOM 1413 O O . GLY A 1 173 ? 6.300 14.050 -10.733 1.00 88.56 173 GLY A O 1
ATOM 1414 N N . PHE A 1 174 ? 7.180 13.813 -8.681 1.00 90.69 174 PHE A N 1
ATOM 1415 C CA . PHE A 1 174 ? 5.911 13.504 -8.024 1.00 90.69 174 PHE A CA 1
ATOM 1416 C C . PHE A 1 174 ? 4.859 14.609 -8.198 1.00 90.69 174 PHE A C 1
ATOM 1418 O O . PHE A 1 174 ? 3.755 14.337 -8.661 1.00 90.69 174 PHE A O 1
ATOM 1425 N N . GLY A 1 175 ? 5.213 15.861 -7.887 1.00 92.31 175 GLY A N 1
ATOM 1426 C CA . GLY A 1 175 ? 4.290 16.995 -7.994 1.00 92.31 175 GLY A CA 1
ATOM 1427 C C . GLY A 1 175 ? 3.834 17.263 -9.430 1.00 92.31 175 GLY A C 1
ATOM 1428 O O . GLY A 1 175 ? 2.689 17.636 -9.661 1.00 92.31 175 GLY A O 1
ATOM 1429 N N . ARG A 1 176 ? 4.709 17.029 -10.416 1.00 92.25 176 ARG A N 1
ATOM 1430 C CA . ARG A 1 176 ? 4.354 17.135 -11.838 1.00 92.25 176 ARG A CA 1
ATOM 1431 C C . ARG A 1 176 ? 3.373 16.043 -12.248 1.00 92.25 176 ARG A C 1
ATOM 1433 O O . ARG A 1 176 ? 2.396 16.346 -12.922 1.00 92.25 176 ARG A O 1
ATOM 1440 N N . THR A 1 177 ? 3.605 14.804 -11.822 1.00 92.75 177 THR A N 1
ATOM 1441 C CA . THR A 1 177 ? 2.682 13.692 -12.074 1.00 92.75 177 THR A CA 1
ATOM 1442 C C . THR A 1 177 ? 1.307 13.970 -11.481 1.00 92.75 177 THR A C 1
ATOM 1444 O O . THR A 1 177 ? 0.307 13.857 -12.186 1.00 92.75 177 THR A O 1
ATOM 1447 N N . THR A 1 178 ? 1.233 14.358 -10.206 1.00 93.12 178 THR A N 1
ATOM 1448 C CA . THR A 1 178 ? -0.056 14.609 -9.549 1.00 93.12 178 THR A CA 1
ATOM 1449 C C . THR A 1 178 ? -0.790 15.796 -10.164 1.00 93.12 178 THR A C 1
ATOM 1451 O O . THR A 1 178 ? -2.000 15.713 -10.338 1.00 93.12 178 THR A O 1
ATOM 1454 N N . ALA A 1 179 ? -0.079 16.847 -10.585 1.00 93.31 179 ALA A N 1
ATOM 1455 C CA . ALA A 1 179 ? -0.677 17.968 -11.310 1.00 93.31 179 ALA A CA 1
ATOM 1456 C C . ALA A 1 179 ? -1.276 17.550 -12.663 1.00 93.31 179 ALA A C 1
ATOM 1458 O O . ALA A 1 179 ? -2.353 18.015 -13.023 1.00 93.31 179 ALA A O 1
ATOM 1459 N N . VAL A 1 180 ? -0.611 16.660 -13.409 1.00 93.81 180 VAL A N 1
ATOM 1460 C CA . VAL A 1 180 ? -1.158 16.128 -14.671 1.00 93.81 180 VAL A CA 1
ATOM 1461 C C . VAL A 1 180 ? -2.407 15.284 -14.413 1.00 93.81 180 VAL A C 1
ATOM 1463 O O . VAL A 1 180 ? -3.392 15.426 -15.131 1.00 93.81 180 VAL A O 1
ATOM 1466 N N . LEU A 1 181 ? -2.399 14.433 -13.382 1.00 93.75 181 LEU A N 1
ATOM 1467 C CA . LEU A 1 181 ? -3.578 13.645 -13.007 1.00 93.75 181 LEU A CA 1
ATOM 1468 C C . LEU A 1 181 ? -4.757 14.549 -12.603 1.00 93.75 181 LEU A C 1
ATOM 1470 O O . LEU A 1 181 ? -5.875 14.324 -13.062 1.00 93.75 181 LEU A O 1
ATOM 1474 N N . ASP A 1 182 ? -4.500 15.602 -11.827 1.00 93.75 182 ASP A N 1
ATOM 1475 C CA . ASP A 1 182 ? -5.510 16.588 -11.421 1.00 93.75 182 ASP A CA 1
ATOM 1476 C C . ASP A 1 182 ? -6.093 17.354 -12.622 1.00 93.75 182 ASP A C 1
ATOM 1478 O O . ASP A 1 182 ? -7.310 17.482 -12.746 1.00 93.75 182 ASP A O 1
ATOM 1482 N N . GLN A 1 183 ? -5.255 17.765 -13.583 1.00 96.12 183 GLN A N 1
ATOM 1483 C CA . GLN A 1 183 ? -5.706 18.397 -14.835 1.00 96.12 183 GLN A CA 1
ATOM 1484 C C . GLN A 1 183 ? -6.612 17.491 -15.681 1.00 96.12 183 GLN A C 1
ATOM 1486 O O . GLN A 1 183 ? -7.460 17.988 -16.422 1.00 96.12 183 GLN A O 1
ATOM 1491 N N . LEU A 1 184 ? -6.455 16.170 -15.566 1.00 93.88 184 LEU A N 1
ATOM 1492 C CA . LEU A 1 184 ? -7.328 15.177 -16.198 1.00 93.88 184 LEU A CA 1
ATOM 1493 C C . LEU A 1 184 ? -8.607 14.900 -15.386 1.00 93.88 184 LEU A C 1
ATOM 1495 O O . LEU A 1 184 ? -9.409 14.052 -15.777 1.00 93.88 184 LEU A O 1
ATOM 1499 N N . GLY A 1 185 ? -8.811 15.596 -14.265 1.00 91.81 185 GLY A N 1
ATOM 1500 C CA . GLY A 1 185 ? -9.947 15.405 -13.365 1.00 91.81 185 GLY A CA 1
ATOM 1501 C C . GLY A 1 185 ? -9.854 14.133 -12.519 1.00 91.81 185 GLY A C 1
ATOM 1502 O O . GLY A 1 185 ? -10.879 13.650 -12.032 1.00 91.81 185 GLY A O 1
ATOM 1503 N N . LEU A 1 186 ? -8.656 13.561 -12.361 1.00 90.94 186 LEU A N 1
ATOM 1504 C CA . LEU A 1 186 ? -8.426 12.363 -11.558 1.00 90.94 186 LEU A CA 1
ATOM 1505 C C . LEU A 1 186 ? -8.036 12.742 -10.129 1.00 90.94 186 LEU A C 1
ATOM 1507 O O . LEU A 1 186 ? -7.239 13.646 -9.900 1.00 90.94 186 LEU A O 1
ATOM 1511 N N . ASN A 1 187 ? -8.559 11.995 -9.159 1.00 88.50 187 ASN A N 1
ATOM 1512 C CA . ASN A 1 187 ? -8.172 12.128 -7.758 1.00 88.50 187 ASN A CA 1
ATOM 1513 C C . ASN A 1 187 ? -7.142 11.055 -7.377 1.00 88.50 187 ASN A C 1
ATOM 1515 O O . ASN A 1 187 ? -7.321 9.881 -7.706 1.00 88.50 187 ASN A O 1
ATOM 1519 N N . VAL A 1 188 ? -6.111 11.442 -6.626 1.00 89.56 188 VAL A N 1
ATOM 1520 C CA . VAL A 1 188 ? -5.096 10.525 -6.089 1.00 89.56 188 VAL A CA 1
ATOM 1521 C C . VAL A 1 188 ? -5.485 10.136 -4.667 1.00 89.56 188 VAL A C 1
ATOM 1523 O O . VAL A 1 188 ? -5.524 10.976 -3.771 1.00 89.56 188 VAL A O 1
ATOM 1526 N N . VAL A 1 189 ? -5.796 8.856 -4.465 1.00 86.56 189 VAL A N 1
ATOM 1527 C CA . VAL A 1 189 ? -6.246 8.328 -3.164 1.00 86.56 189 VAL A CA 1
ATOM 1528 C C . VAL A 1 189 ? -5.134 7.649 -2.365 1.00 86.56 189 VAL A C 1
ATOM 1530 O O . VAL A 1 189 ? -5.192 7.642 -1.143 1.00 86.56 189 VAL A O 1
ATOM 1533 N N . ASP A 1 190 ? -4.118 7.120 -3.045 1.00 86.50 190 ASP A N 1
ATOM 1534 C CA . ASP A 1 190 ? -2.879 6.613 -2.454 1.00 86.50 190 ASP A CA 1
ATOM 1535 C C . ASP A 1 190 ? -1.727 6.893 -3.423 1.00 86.50 190 ASP A C 1
ATOM 1537 O O . ASP A 1 190 ? -1.931 6.940 -4.642 1.00 86.50 190 ASP A O 1
ATOM 1541 N N . ALA A 1 191 ? -0.528 7.095 -2.889 1.00 89.56 191 ALA A N 1
ATOM 1542 C CA . ALA A 1 191 ? 0.676 7.237 -3.689 1.00 89.56 191 ALA A CA 1
ATOM 1543 C C . ALA A 1 191 ? 1.912 6.800 -2.908 1.00 89.56 191 ALA A C 1
ATOM 1545 O O . ALA A 1 191 ? 2.091 7.149 -1.742 1.00 89.56 191 ALA A O 1
ATOM 1546 N N . ARG A 1 192 ? 2.800 6.075 -3.590 1.00 88.94 192 ARG A N 1
ATOM 1547 C CA . ARG A 1 192 ? 4.043 5.553 -3.023 1.00 88.94 192 ARG A CA 1
ATOM 1548 C C . ARG A 1 192 ? 5.207 5.907 -3.932 1.00 88.94 192 ARG A C 1
ATOM 1550 O O . ARG A 1 192 ? 5.077 5.881 -5.154 1.00 88.94 192 ARG A O 1
ATOM 1557 N N . ILE A 1 193 ? 6.337 6.244 -3.321 1.00 90.56 193 ILE A N 1
ATOM 1558 C CA . ILE A 1 193 ? 7.598 6.483 -4.019 1.00 90.56 193 ILE A CA 1
ATOM 1559 C C . ILE A 1 193 ? 8.594 5.470 -3.479 1.00 90.56 193 ILE A C 1
ATOM 1561 O O . ILE A 1 193 ? 8.918 5.494 -2.293 1.00 90.56 193 ILE A O 1
ATOM 1565 N N . THR A 1 194 ? 9.086 4.600 -4.354 1.00 90.12 194 THR A N 1
ATOM 1566 C CA . THR A 1 194 ? 10.109 3.613 -4.011 1.00 90.12 194 THR A CA 1
ATOM 1567 C C . THR A 1 194 ? 11.379 3.927 -4.792 1.00 90.12 194 THR A C 1
ATOM 1569 O O . THR A 1 194 ? 11.401 3.718 -6.005 1.00 90.12 194 THR A O 1
ATOM 1572 N N . PRO A 1 195 ? 12.438 4.412 -4.126 1.00 88.25 195 PRO A N 1
ATOM 1573 C CA . PRO A 1 195 ? 13.755 4.510 -4.738 1.00 88.25 195 PRO A CA 1
ATOM 1574 C C . PRO A 1 195 ? 14.288 3.115 -5.070 1.00 88.25 195 PRO A C 1
ATOM 1576 O O . PRO A 1 195 ? 14.181 2.199 -4.247 1.00 88.25 195 PRO A O 1
ATOM 1579 N N . THR A 1 196 ? 14.884 2.955 -6.247 1.00 86.19 196 THR A N 1
ATOM 1580 C CA . THR A 1 196 ? 15.631 1.744 -6.596 1.00 86.19 196 THR A CA 1
ATOM 1581 C C . THR A 1 196 ? 17.127 1.962 -6.393 1.00 86.19 196 THR A C 1
ATOM 1583 O O . THR A 1 196 ? 17.613 3.090 -6.353 1.00 86.19 196 THR A O 1
ATOM 1586 N N . GLY A 1 197 ? 17.880 0.876 -6.204 1.00 76.31 197 GLY A N 1
ATOM 1587 C CA . GLY A 1 197 ? 19.315 0.940 -5.887 1.00 76.31 197 GLY A CA 1
ATOM 1588 C C . GLY A 1 197 ? 20.191 1.567 -6.980 1.00 76.31 197 GLY A C 1
ATOM 1589 O O . GLY A 1 197 ? 21.356 1.862 -6.734 1.00 76.31 197 GLY A O 1
ATOM 1590 N N . ASP A 1 198 ? 19.644 1.767 -8.175 1.00 70.44 198 ASP A N 1
ATOM 1591 C CA . ASP A 1 198 ? 20.285 2.368 -9.342 1.00 70.44 198 ASP A CA 1
ATOM 1592 C C . ASP A 1 198 ? 19.946 3.854 -9.569 1.00 70.44 198 ASP A C 1
ATOM 1594 O O . ASP A 1 198 ? 20.448 4.430 -10.535 1.00 70.44 198 ASP A O 1
ATOM 1598 N N . GLY A 1 199 ? 19.185 4.488 -8.665 1.00 56.88 199 GLY A N 1
ATOM 1599 C CA . GLY A 1 199 ? 18.889 5.929 -8.695 1.00 56.88 199 GLY A CA 1
ATOM 1600 C C . GLY A 1 199 ? 17.505 6.271 -9.225 1.00 56.88 199 GLY A C 1
ATOM 1601 O O . GLY A 1 199 ? 17.404 6.674 -10.409 1.00 56.88 199 GLY A O 1
#

Foldseek 3Di:
DVCVVCLCVLVCLLQPHQLLDLVSLLVVLVVQVALVSLVSSLVSNVVCQCVVDVVSDDQVSNQSSVSSSVSNVVQVVCPSVDGDDLVVQLVVLLVLLVVVLVVVVHDPVLLVVQCLFFDSVVSSRDHSVVSNVVSVQVSPDDPPDQDWDWDWDCPPPGRDIDIDIDHPDDDCVVVVVCVVCVVVVHDDSDDDDTGTPVD

pLDDT: mean 90.39, std 6.59, range [56.88, 98.19]